Protein AF-A0ABD6IKZ1-F1 (afdb_monomer_lite)

Structure (mmCIF, N/CA/C/O backbone):
data_AF-A0ABD6IKZ1-F1
#
_entry.id   AF-A0ABD6IKZ1-F1
#
loop_
_atom_site.group_PDB
_atom_site.id
_atom_site.type_symbol
_atom_site.label_atom_id
_atom_site.label_alt_id
_atom_site.label_comp_id
_atom_site.label_asym_id
_atom_site.label_entity_id
_atom_site.label_seq_id
_atom_site.pdbx_PDB_ins_code
_atom_site.Cartn_x
_atom_site.Cartn_y
_atom_site.Cartn_z
_atom_site.occupancy
_atom_site.B_iso_or_equiv
_atom_site.auth_seq_id
_atom_site.auth_comp_id
_atom_site.auth_asym_id
_atom_site.auth_atom_id
_atom_site.pdbx_PDB_model_num
ATOM 1 N N . MET A 1 1 ? -49.899 35.454 -38.300 1.00 42.88 1 MET A N 1
ATOM 2 C CA . MET A 1 1 ? -50.230 34.011 -38.249 1.00 42.88 1 MET A CA 1
ATOM 3 C C . MET A 1 1 ? -49.364 33.288 -39.270 1.00 42.88 1 MET A C 1
ATOM 5 O O . MET A 1 1 ? -49.147 33.885 -40.315 1.00 42.88 1 MET A O 1
ATOM 9 N N . PRO A 1 2 ? -49.066 31.998 -39.043 1.00 52.53 2 PRO A N 1
ATOM 10 C CA . PRO A 1 2 ? -47.825 31.378 -38.525 1.00 52.53 2 PRO A CA 1
ATOM 11 C C . PRO A 1 2 ? -46.706 31.322 -39.615 1.00 52.53 2 PRO A C 1
ATOM 13 O O . PRO A 1 2 ? -46.896 31.896 -40.673 1.00 52.53 2 PRO A O 1
ATOM 16 N N . ALA A 1 3 ? -45.505 30.757 -39.486 1.00 48.16 3 ALA A N 1
ATOM 17 C CA . ALA A 1 3 ? -44.996 29.662 -38.677 1.00 48.16 3 ALA A CA 1
ATOM 18 C C . ALA A 1 3 ? -43.483 29.829 -38.446 1.00 48.16 3 ALA A C 1
ATOM 20 O O . ALA A 1 3 ? -42.773 30.423 -39.257 1.00 48.16 3 ALA A O 1
ATOM 21 N N . SER A 1 4 ? -43.038 29.299 -37.310 1.00 53.62 4 SER A N 1
ATOM 22 C CA . SER A 1 4 ? -41.646 29.060 -36.958 1.00 53.62 4 SER A CA 1
ATOM 23 C C . SER A 1 4 ? -40.973 28.129 -37.958 1.00 53.62 4 SER A C 1
ATOM 25 O O . SER A 1 4 ? -41.503 27.054 -38.208 1.00 53.62 4 SER A O 1
ATOM 27 N N . ASP A 1 5 ? -39.756 28.477 -38.362 1.00 51.09 5 ASP A N 1
ATOM 28 C CA . ASP A 1 5 ? -38.702 27.509 -38.671 1.00 51.09 5 ASP A CA 1
ATOM 29 C C . ASP A 1 5 ? -37.496 27.863 -37.799 1.00 51.09 5 ASP A C 1
ATOM 31 O O . ASP A 1 5 ? -36.588 28.604 -38.175 1.00 51.09 5 ASP A O 1
ATOM 35 N N . GLY A 1 6 ? -37.551 27.385 -36.555 1.00 45.69 6 GLY A N 1
ATOM 36 C CA . GLY A 1 6 ? -36.384 27.316 -35.693 1.00 45.69 6 GLY A CA 1
ATOM 37 C C . GLY A 1 6 ? -35.590 26.085 -36.094 1.00 45.69 6 GLY A C 1
ATOM 38 O O . GLY A 1 6 ? -35.943 24.975 -35.706 1.00 45.69 6 GLY A O 1
ATOM 39 N N . VAL A 1 7 ? -34.530 26.281 -36.870 1.00 59.75 7 VAL A N 1
ATOM 40 C CA . VAL A 1 7 ? -33.457 25.292 -36.981 1.00 59.75 7 VAL A CA 1
ATOM 41 C C . VAL A 1 7 ? -32.708 25.313 -35.645 1.00 59.75 7 VAL A C 1
ATOM 43 O O . VAL A 1 7 ? -32.163 26.362 -35.292 1.00 59.75 7 VAL A O 1
ATOM 46 N N . PRO A 1 8 ? -32.676 24.217 -34.866 1.00 51.28 8 PRO A N 1
ATOM 47 C CA . PRO A 1 8 ? -31.751 24.128 -33.754 1.00 51.28 8 PRO A CA 1
ATOM 48 C C . PRO A 1 8 ? -30.345 23.99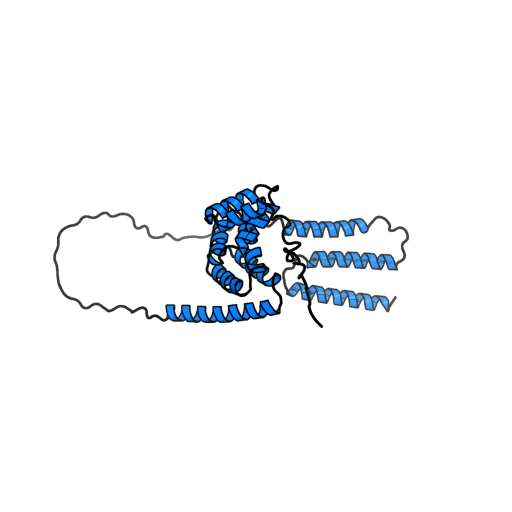6 -34.337 1.00 51.28 8 PRO A C 1
ATOM 50 O O . PRO A 1 8 ? -29.997 22.970 -34.928 1.00 51.28 8 PRO A O 1
ATOM 53 N N . ASP A 1 9 ? -29.553 25.057 -34.182 1.00 47.59 9 ASP A N 1
ATOM 54 C CA . ASP A 1 9 ? -28.109 24.995 -34.353 1.00 47.59 9 ASP A CA 1
ATOM 55 C C . ASP A 1 9 ? -27.600 23.919 -33.392 1.00 47.59 9 ASP A C 1
ATOM 57 O O . ASP A 1 9 ? -27.657 24.044 -32.164 1.00 47.59 9 ASP A O 1
ATOM 61 N N . SER A 1 10 ? -27.251 22.781 -33.980 1.00 49.12 10 SER A N 1
ATOM 62 C CA . SER A 1 10 ? -26.719 21.635 -33.275 1.00 49.12 10 SER A CA 1
ATOM 63 C C . SER A 1 10 ? -25.337 22.034 -32.802 1.00 49.12 10 SER A C 1
ATOM 65 O O . SER A 1 10 ? -24.359 21.877 -33.526 1.00 49.12 10 SER A O 1
ATOM 67 N N . ALA A 1 11 ? -25.267 22.553 -31.578 1.00 48.50 11 ALA A N 1
ATOM 68 C CA . ALA A 1 11 ? -24.031 22.597 -30.828 1.00 48.50 11 ALA A CA 1
ATOM 69 C C . ALA A 1 11 ? -23.423 21.186 -30.891 1.00 48.50 11 ALA A C 1
ATOM 71 O O . ALA A 1 11 ? -24.046 20.246 -30.378 1.00 48.50 11 ALA A O 1
ATOM 72 N N . PRO A 1 12 ? -22.252 20.977 -31.525 1.00 46.47 12 PRO A N 1
ATOM 73 C CA . PRO A 1 12 ? -21.527 19.749 -31.292 1.00 46.47 12 PRO A CA 1
ATOM 74 C C . PRO A 1 12 ? -21.266 19.736 -29.795 1.00 46.47 12 PRO A C 1
ATOM 76 O O . PRO A 1 12 ? -20.679 20.673 -29.245 1.00 46.47 12 PRO A O 1
ATOM 79 N N . GLY A 1 13 ? -21.830 18.710 -29.153 1.00 38.84 13 GLY A N 1
ATOM 80 C CA . GLY A 1 13 ? -21.733 18.491 -27.728 1.00 38.84 13 GLY A CA 1
ATOM 81 C C . GLY A 1 13 ? -20.322 18.798 -27.277 1.00 38.84 13 GLY A C 1
ATOM 82 O O . GLY A 1 13 ? -19.357 18.452 -27.959 1.00 38.84 13 GLY A O 1
ATOM 83 N N . SER A 1 14 ? -20.249 19.489 -26.148 1.00 42.09 14 SER A N 1
ATOM 84 C CA . SER A 1 14 ? -19.076 19.639 -25.311 1.00 42.09 14 SER A CA 1
ATOM 85 C C . SER A 1 14 ? -18.379 18.286 -25.151 1.00 42.09 14 SER A C 1
ATOM 87 O O . SER A 1 14 ? -18.591 17.564 -24.177 1.00 42.09 14 SER A O 1
ATOM 89 N N . VAL A 1 15 ? -17.565 17.933 -26.144 1.00 45.19 15 VAL A N 1
ATOM 90 C CA . VAL A 1 15 ? -16.488 16.968 -26.044 1.00 45.19 15 VAL A CA 1
ATOM 91 C C . VAL A 1 15 ? -15.674 17.484 -24.886 1.00 45.19 15 VAL A C 1
ATOM 93 O O . VAL A 1 15 ? -15.176 18.607 -24.956 1.00 45.19 15 VAL A O 1
ATOM 96 N N . HIS A 1 16 ? -15.665 16.699 -23.808 1.00 43.28 16 HIS A N 1
ATOM 97 C CA . HIS A 1 16 ? -14.843 16.866 -22.622 1.00 43.28 16 HIS A CA 1
ATOM 98 C C . HIS A 1 16 ? -13.558 17.627 -22.942 1.00 43.28 16 HIS A C 1
ATOM 100 O O . HIS A 1 16 ? -12.551 17.063 -23.373 1.00 43.28 16 HIS A O 1
ATOM 106 N N . ALA A 1 17 ? -13.609 18.938 -22.742 1.00 41.38 17 ALA A N 1
ATOM 107 C CA . ALA A 1 17 ? -12.425 19.748 -22.713 1.00 41.38 17 ALA A CA 1
ATOM 108 C C . ALA A 1 17 ? -11.714 19.380 -21.409 1.00 41.38 17 ALA A C 1
ATOM 110 O O . ALA A 1 17 ? -12.225 19.659 -20.328 1.00 41.38 17 ALA A O 1
ATOM 111 N N . ALA A 1 18 ? -10.537 18.771 -21.568 1.00 40.84 18 ALA A N 1
ATOM 112 C CA . ALA A 1 18 ? -9.455 18.696 -20.588 1.00 40.84 18 ALA A CA 1
ATOM 113 C C . ALA A 1 18 ? -9.389 17.505 -19.610 1.00 40.84 18 ALA A C 1
ATOM 115 O O . ALA A 1 18 ? -9.137 17.725 -18.434 1.00 40.84 18 ALA A O 1
ATOM 116 N N . ASP A 1 19 ? -9.427 16.259 -20.102 1.00 45.31 19 ASP A N 1
ATOM 117 C CA . ASP A 1 19 ? -8.897 15.107 -19.328 1.00 45.31 19 ASP A CA 1
ATOM 118 C C . ASP A 1 19 ? -7.832 14.279 -20.078 1.00 45.31 19 ASP A C 1
ATOM 120 O O . ASP A 1 19 ? -7.559 13.123 -19.783 1.00 45.31 19 ASP A O 1
ATOM 124 N N . GLY A 1 20 ? -7.197 14.888 -21.083 1.00 46.56 20 GLY A N 1
ATOM 125 C CA . GLY A 1 20 ? -6.296 14.216 -22.026 1.00 46.56 20 GLY A CA 1
ATOM 126 C C . GLY A 1 20 ? -4.881 14.789 -22.070 1.00 46.56 20 GLY A C 1
ATOM 127 O O . GLY A 1 20 ? -4.303 14.898 -23.151 1.00 46.56 20 GLY A O 1
ATOM 128 N N . ARG A 1 21 ? -4.290 15.177 -20.930 1.00 44.78 21 ARG A N 1
ATOM 129 C CA . ARG A 1 21 ? -2.826 15.324 -20.850 1.00 44.78 21 ARG A CA 1
ATOM 130 C C . ARG A 1 21 ? -2.258 13.906 -20.861 1.00 44.78 21 ARG A C 1
ATOM 132 O O . ARG A 1 21 ? -1.998 13.395 -19.785 1.00 44.78 21 ARG A O 1
ATOM 139 N N . TYR A 1 22 ? -2.189 13.304 -22.057 1.00 50.31 22 TYR A N 1
ATOM 140 C CA . TYR A 1 22 ? -1.650 11.976 -22.377 1.00 50.31 22 TYR A CA 1
ATOM 141 C C . TYR A 1 22 ? -1.078 11.277 -21.146 1.00 50.31 22 TYR A C 1
ATOM 143 O O . TYR A 1 22 ? 0.009 11.659 -20.699 1.00 50.31 22 TYR A O 1
ATOM 151 N N . ASP A 1 23 ? -1.813 10.297 -20.604 1.00 66.19 23 ASP A N 1
ATOM 152 C CA . ASP A 1 23 ? -1.237 9.312 -19.693 1.00 66.19 23 ASP A CA 1
ATOM 153 C C . ASP A 1 23 ? 0.129 8.947 -20.261 1.00 66.19 23 ASP A C 1
ATOM 155 O O . ASP A 1 23 ? 0.221 8.479 -21.400 1.00 66.19 23 ASP A O 1
ATOM 159 N N . ASP A 1 24 ? 1.187 9.293 -19.527 1.00 86.06 24 ASP A N 1
ATOM 160 C CA . ASP A 1 24 ? 2.553 9.029 -19.951 1.00 86.06 24 ASP A CA 1
ATOM 161 C C . ASP A 1 24 ? 2.594 7.549 -20.356 1.00 86.06 24 ASP A C 1
ATOM 163 O O . ASP A 1 24 ? 2.322 6.690 -19.509 1.00 86.06 24 ASP A O 1
ATOM 167 N N . PRO A 1 25 ? 2.837 7.225 -21.641 1.00 89.44 25 PRO A N 1
ATOM 168 C CA . PRO A 1 25 ? 2.641 5.871 -22.144 1.00 89.44 25 PRO A CA 1
ATOM 169 C C . PRO A 1 25 ? 3.539 4.879 -21.405 1.00 89.44 25 PRO A C 1
ATOM 171 O O . PRO A 1 25 ? 3.195 3.705 -21.277 1.00 89.44 25 PRO A O 1
ATOM 174 N N . LEU A 1 26 ? 4.660 5.359 -20.859 1.00 91.31 26 LEU A N 1
ATOM 175 C CA . LEU A 1 26 ? 5.540 4.580 -20.007 1.00 91.31 26 LEU A CA 1
ATOM 176 C C . LEU A 1 26 ? 4.877 4.255 -18.661 1.00 91.31 26 LEU A C 1
ATOM 178 O O . LEU A 1 26 ? 4.926 3.107 -18.220 1.00 91.31 26 LEU A O 1
ATOM 182 N N . LEU A 1 27 ? 4.220 5.227 -18.024 1.00 91.94 27 LEU A N 1
ATOM 183 C CA . LEU A 1 27 ? 3.468 5.013 -16.782 1.00 91.94 27 LEU A CA 1
ATOM 184 C C . LEU A 1 27 ? 2.250 4.111 -17.015 1.00 91.94 27 LEU A C 1
ATOM 186 O O . LEU A 1 27 ? 2.023 3.188 -16.236 1.00 91.94 27 LEU A O 1
ATOM 190 N N . GLY A 1 28 ? 1.534 4.299 -18.127 1.00 92.00 28 GLY A N 1
ATOM 191 C CA . GLY A 1 28 ? 0.434 3.426 -18.541 1.00 92.00 28 GLY A CA 1
ATOM 192 C C . GLY A 1 28 ? 0.885 1.982 -18.795 1.00 92.00 28 GLY A C 1
ATOM 193 O O . GLY A 1 28 ? 0.232 1.037 -18.341 1.00 92.00 28 GLY A O 1
ATOM 194 N N . LEU A 1 29 ? 2.039 1.789 -19.447 1.00 94.31 29 LEU A N 1
ATOM 195 C CA . LEU A 1 29 ? 2.650 0.471 -19.646 1.00 94.31 29 LEU A CA 1
ATOM 196 C C . LEU A 1 29 ? 2.996 -0.188 -18.310 1.00 94.31 29 LEU A C 1
ATOM 198 O O . LEU A 1 29 ? 2.705 -1.366 -18.112 1.00 94.31 29 LEU A O 1
ATOM 202 N N . VAL A 1 30 ? 3.600 0.563 -17.389 1.00 95.44 30 VAL A N 1
ATOM 203 C CA . VAL A 1 30 ? 3.988 0.058 -16.068 1.00 95.44 30 VAL A CA 1
ATOM 204 C C . VAL A 1 30 ? 2.762 -0.302 -15.247 1.00 95.44 30 VAL A C 1
ATOM 206 O O . VAL A 1 30 ? 2.711 -1.406 -14.716 1.00 95.44 30 VAL A O 1
ATOM 209 N N . ARG A 1 31 ? 1.742 0.556 -15.210 1.00 95.12 31 ARG A N 1
ATOM 210 C CA . ARG A 1 31 ? 0.469 0.271 -14.542 1.00 95.12 31 ARG A CA 1
ATOM 211 C C . ARG A 1 31 ? -0.190 -0.991 -15.099 1.00 95.12 31 ARG A C 1
ATOM 213 O O . ARG A 1 31 ? -0.593 -1.874 -14.342 1.00 95.12 31 ARG A O 1
ATOM 220 N N . THR A 1 32 ? -0.227 -1.128 -16.423 1.00 95.75 32 THR A N 1
ATOM 221 C CA . THR A 1 32 ? -0.781 -2.314 -17.094 1.00 95.75 32 THR A CA 1
ATOM 222 C C . THR A 1 32 ? 0.038 -3.567 -16.786 1.00 95.75 32 THR A C 1
ATOM 224 O O . THR A 1 32 ? -0.519 -4.608 -16.441 1.00 95.75 32 THR A O 1
ATOM 227 N N . ALA A 1 33 ? 1.369 -3.494 -16.847 1.00 96.50 33 ALA A N 1
ATOM 228 C CA . ALA A 1 33 ? 2.240 -4.614 -16.500 1.00 96.50 33 ALA A CA 1
ATOM 229 C C . ALA A 1 33 ? 2.058 -5.016 -15.031 1.00 96.50 33 ALA A C 1
ATOM 231 O O . ALA A 1 33 ? 1.906 -6.195 -14.719 1.00 96.50 33 ALA A O 1
ATOM 232 N N . VAL A 1 34 ? 2.007 -4.040 -14.128 1.00 97.38 34 VAL A N 1
ATOM 233 C CA . VAL A 1 34 ? 1.853 -4.258 -12.692 1.00 97.38 34 VAL A CA 1
ATOM 234 C C . VAL A 1 34 ? 0.491 -4.819 -12.328 1.00 97.38 34 VAL A C 1
ATOM 236 O O . VAL A 1 34 ? 0.417 -5.487 -11.310 1.00 97.38 34 VAL A O 1
ATOM 239 N N . THR A 1 35 ? -0.563 -4.627 -13.116 1.00 95.75 35 THR A N 1
ATOM 240 C CA . THR A 1 35 ? -1.897 -5.191 -12.834 1.00 95.75 35 THR A CA 1
ATOM 241 C C . THR A 1 35 ? -2.117 -6.559 -13.478 1.00 95.75 35 THR A C 1
ATOM 243 O O . THR A 1 35 ? -2.759 -7.417 -12.879 1.00 95.75 35 THR A O 1
ATOM 246 N N . THR A 1 36 ? -1.538 -6.803 -14.655 1.00 95.38 36 THR A N 1
ATOM 247 C CA . THR A 1 36 ? -1.814 -8.009 -15.463 1.00 95.38 36 THR A CA 1
ATOM 248 C C . THR A 1 36 ? -0.804 -9.146 -15.288 1.00 95.38 36 THR A C 1
ATOM 250 O O . THR A 1 36 ? -1.135 -10.306 -15.525 1.00 95.38 36 THR A O 1
ATOM 253 N N . ARG A 1 37 ? 0.436 -8.851 -14.877 1.00 96.25 37 ARG A N 1
ATOM 254 C CA . ARG A 1 37 ? 1.506 -9.856 -14.702 1.00 96.25 37 ARG A CA 1
ATOM 255 C C . ARG A 1 37 ? 1.291 -10.727 -13.451 1.00 96.25 37 ARG A C 1
ATOM 257 O O . ARG A 1 37 ? 0.565 -10.325 -12.541 1.00 96.25 37 ARG A O 1
ATOM 264 N N . PRO A 1 38 ? 1.946 -11.893 -13.328 1.00 97.69 38 PRO A N 1
ATOM 265 C CA . PRO A 1 38 ? 2.015 -12.608 -12.052 1.00 97.69 38 PRO A CA 1
ATOM 266 C C . PRO A 1 38 ? 2.824 -11.815 -11.009 1.00 97.69 38 PRO A C 1
ATOM 268 O O . PRO A 1 38 ? 3.639 -10.955 -11.356 1.00 97.69 38 PRO A O 1
ATOM 271 N N . LEU A 1 39 ? 2.614 -12.097 -9.719 1.00 96.12 39 LEU A N 1
ATOM 272 C CA . LEU A 1 39 ? 3.233 -11.329 -8.630 1.00 96.12 39 LEU A CA 1
ATOM 273 C C . LEU A 1 39 ? 4.758 -11.447 -8.623 1.00 96.12 39 LEU A C 1
ATOM 275 O O . LEU A 1 39 ? 5.444 -10.467 -8.353 1.00 96.12 39 LEU A O 1
ATOM 279 N N . GLU A 1 40 ? 5.298 -12.611 -8.970 1.00 95.62 40 GLU A N 1
ATOM 280 C CA . GLU A 1 40 ? 6.737 -12.866 -9.054 1.00 95.62 40 GLU A CA 1
ATOM 281 C C . GLU A 1 40 ? 7.416 -11.956 -10.086 1.00 95.62 40 GLU A C 1
ATOM 283 O O . GLU A 1 40 ? 8.532 -11.477 -9.867 1.00 95.62 40 GLU A O 1
ATOM 288 N N . ASP A 1 41 ? 6.728 -11.674 -11.193 1.00 97.25 41 ASP A N 1
ATOM 289 C CA . ASP A 1 41 ? 7.219 -10.761 -12.222 1.00 97.25 41 ASP A CA 1
ATOM 290 C C . ASP A 1 41 ? 7.124 -9.303 -11.773 1.00 97.25 41 ASP A C 1
ATOM 292 O O . ASP A 1 41 ? 8.040 -8.529 -12.047 1.00 97.25 41 ASP A O 1
ATOM 296 N N . VAL A 1 42 ? 6.079 -8.930 -11.027 1.00 96.94 42 VAL A N 1
ATOM 297 C CA . VAL A 1 42 ? 5.973 -7.588 -10.430 1.00 96.94 42 VAL A CA 1
ATOM 298 C C . VAL A 1 42 ? 7.080 -7.351 -9.404 1.00 96.94 42 VAL A C 1
ATOM 300 O O . VAL A 1 42 ? 7.708 -6.297 -9.418 1.00 96.94 42 VAL A O 1
ATOM 303 N N . VAL A 1 43 ? 7.389 -8.343 -8.565 1.00 95.75 43 VAL A N 1
ATOM 304 C CA . VAL A 1 43 ? 8.520 -8.284 -7.623 1.00 95.75 43 VAL A CA 1
ATOM 305 C C . VAL A 1 43 ? 9.833 -8.052 -8.362 1.00 95.75 43 VAL A C 1
ATOM 307 O O . VAL A 1 43 ? 10.656 -7.241 -7.940 1.00 95.75 43 VAL A O 1
ATOM 310 N N . ARG A 1 44 ? 10.042 -8.765 -9.474 1.00 94.25 44 ARG A N 1
ATOM 311 C CA . ARG A 1 44 ? 11.238 -8.609 -10.307 1.00 94.25 44 ARG A CA 1
ATOM 312 C C . ARG A 1 44 ? 11.300 -7.223 -10.943 1.00 94.25 44 ARG A C 1
ATOM 314 O O . ARG A 1 44 ? 12.364 -6.617 -10.933 1.00 94.25 44 ARG A O 1
ATOM 321 N N . LEU A 1 45 ? 10.178 -6.726 -11.460 1.00 95.38 45 LEU A N 1
ATOM 322 C CA . LEU A 1 45 ? 10.076 -5.395 -12.053 1.00 95.38 45 LEU A CA 1
ATOM 323 C C . LEU A 1 45 ? 10.418 -4.305 -11.033 1.00 95.38 45 LEU A C 1
ATOM 325 O O . LEU A 1 45 ? 11.274 -3.474 -11.311 1.00 95.38 45 LEU A O 1
ATOM 329 N N . ILE A 1 46 ? 9.805 -4.340 -9.847 1.00 94.75 46 ILE A N 1
ATOM 330 C CA . ILE A 1 46 ? 10.074 -3.379 -8.768 1.00 94.75 46 ILE A CA 1
ATOM 331 C C . ILE A 1 46 ? 11.559 -3.407 -8.390 1.00 94.75 46 ILE A C 1
ATOM 333 O O . ILE A 1 46 ? 12.193 -2.358 -8.373 1.00 94.75 46 ILE A O 1
ATOM 337 N N . ALA A 1 47 ? 12.145 -4.593 -8.198 1.00 92.06 47 ALA A N 1
ATOM 338 C CA . ALA A 1 47 ? 13.563 -4.719 -7.855 1.00 92.06 47 ALA A CA 1
ATOM 339 C C . ALA A 1 47 ? 14.505 -4.165 -8.945 1.00 92.06 47 ALA A C 1
ATOM 341 O O . ALA A 1 47 ? 15.528 -3.560 -8.632 1.00 92.06 47 ALA A O 1
ATOM 342 N N . LEU A 1 48 ? 14.170 -4.351 -10.228 1.00 93.44 48 LEU A N 1
ATOM 343 C CA . LEU A 1 48 ? 14.944 -3.777 -11.335 1.00 93.44 48 LEU A CA 1
ATOM 344 C C . LEU A 1 48 ? 14.849 -2.247 -11.348 1.00 93.44 48 LEU A C 1
ATOM 346 O O . LEU A 1 48 ? 15.870 -1.579 -11.499 1.00 93.44 48 LEU A O 1
ATOM 350 N N . LEU A 1 49 ? 13.653 -1.694 -11.139 1.00 93.88 49 LEU A N 1
ATOM 351 C CA . LEU A 1 49 ? 13.443 -0.246 -11.079 1.00 93.88 49 LEU A CA 1
ATOM 352 C C . LEU A 1 49 ? 14.127 0.386 -9.854 1.00 93.88 49 LEU A C 1
ATOM 354 O O . LEU A 1 49 ? 14.683 1.471 -9.968 1.00 93.88 49 LEU A O 1
ATOM 358 N N . GLU A 1 50 ? 14.152 -0.296 -8.706 1.00 91.69 50 GLU A N 1
ATOM 359 C CA . GLU A 1 50 ? 14.880 0.136 -7.501 1.00 91.69 50 GLU A CA 1
ATOM 360 C C . GLU A 1 50 ? 16.398 0.182 -7.706 1.00 91.69 50 GLU A C 1
ATOM 362 O O . GLU A 1 50 ? 17.077 1.016 -7.109 1.00 91.69 50 GLU A O 1
ATOM 367 N N . SER A 1 51 ? 16.941 -0.695 -8.555 1.00 91.06 51 SER A N 1
ATOM 368 C CA . SER A 1 51 ? 18.383 -0.757 -8.816 1.00 91.06 51 SER A CA 1
ATOM 369 C C . SER A 1 51 ? 18.915 0.373 -9.709 1.00 91.06 51 SER A C 1
ATOM 371 O O . SER A 1 51 ? 20.128 0.554 -9.789 1.00 91.06 51 SER A O 1
ATOM 373 N N . SER A 1 52 ? 18.033 1.140 -10.362 1.00 91.56 52 SER A N 1
ATOM 374 C CA . SER A 1 52 ? 18.394 2.186 -11.325 1.00 91.56 52 SER A CA 1
ATOM 375 C C . SER A 1 52 ? 17.760 3.530 -10.932 1.00 91.56 52 SER A C 1
ATOM 377 O O . SER A 1 52 ? 16.543 3.696 -11.049 1.00 91.56 52 SER A O 1
ATOM 379 N N . PRO A 1 53 ? 18.554 4.520 -10.477 1.00 87.06 53 PRO A N 1
ATOM 380 C CA . PRO A 1 53 ? 18.030 5.794 -9.975 1.00 87.06 53 PRO A CA 1
ATOM 381 C C . PRO A 1 53 ? 17.279 6.609 -11.040 1.00 87.06 53 PRO A C 1
ATOM 383 O O . PRO A 1 53 ? 16.375 7.382 -10.712 1.00 87.06 53 PRO A O 1
ATOM 386 N N . GLU A 1 54 ? 17.594 6.400 -12.319 1.00 91.44 54 GLU A N 1
ATOM 387 C CA . GLU A 1 54 ? 16.943 7.037 -13.467 1.00 91.44 54 GLU A CA 1
ATOM 388 C C . GLU A 1 54 ? 15.440 6.711 -13.537 1.00 91.44 54 GLU A C 1
ATOM 390 O O . GLU A 1 54 ? 14.650 7.507 -14.044 1.00 91.44 54 GLU A O 1
ATOM 395 N N . HIS A 1 55 ? 15.019 5.575 -12.973 1.00 91.06 55 HIS A N 1
ATOM 396 C CA . HIS A 1 55 ? 13.646 5.077 -13.043 1.00 91.06 55 HIS A CA 1
ATOM 397 C C . HIS A 1 55 ? 12.797 5.407 -11.808 1.00 91.06 55 HIS A C 1
ATOM 399 O O . HIS A 1 55 ? 11.741 4.808 -11.612 1.00 91.06 55 HIS A O 1
ATOM 405 N N . THR A 1 56 ? 13.193 6.384 -10.986 1.00 92.06 56 THR A N 1
ATOM 406 C CA . THR A 1 56 ? 12.484 6.723 -9.734 1.00 92.06 56 THR A CA 1
ATOM 407 C C . THR A 1 56 ? 10.998 7.049 -9.950 1.00 92.06 56 THR A C 1
ATOM 409 O O . THR A 1 56 ? 10.140 6.605 -9.185 1.00 92.06 56 THR A O 1
ATOM 412 N N . ARG A 1 57 ? 10.658 7.791 -11.015 1.00 92.69 57 ARG A N 1
ATOM 413 C CA . ARG A 1 57 ? 9.258 8.122 -11.346 1.00 92.69 57 ARG A CA 1
ATOM 414 C C . ARG A 1 57 ? 8.458 6.876 -11.735 1.00 92.69 57 ARG A C 1
ATOM 416 O O . ARG A 1 57 ? 7.325 6.705 -11.293 1.00 92.69 57 ARG A O 1
ATOM 423 N N . THR A 1 58 ? 9.068 6.000 -12.523 1.00 95.12 58 THR A N 1
ATOM 424 C CA . THR A 1 58 ? 8.489 4.730 -12.967 1.00 95.12 58 THR A CA 1
ATOM 425 C C . THR A 1 58 ? 8.302 3.759 -11.807 1.00 95.12 58 THR A C 1
ATOM 427 O O . THR A 1 58 ? 7.267 3.108 -11.715 1.00 95.12 58 THR A O 1
ATOM 430 N N . LEU A 1 59 ? 9.269 3.698 -10.889 1.00 95.69 59 LEU A N 1
ATOM 431 C CA . LEU A 1 59 ? 9.171 2.939 -9.647 1.00 95.69 59 LEU A CA 1
ATOM 432 C C . LEU A 1 59 ? 8.005 3.436 -8.792 1.00 95.69 59 LEU A C 1
ATOM 434 O O . LEU A 1 59 ? 7.210 2.626 -8.324 1.00 95.69 59 LEU A O 1
ATOM 438 N N . ALA A 1 60 ? 7.877 4.753 -8.611 1.00 95.31 60 ALA A N 1
ATOM 439 C CA . ALA A 1 60 ? 6.783 5.333 -7.837 1.00 95.31 60 ALA A CA 1
ATOM 440 C C . ALA A 1 60 ? 5.411 4.958 -8.420 1.00 95.31 60 ALA A C 1
ATOM 442 O O . ALA A 1 60 ? 4.496 4.633 -7.665 1.00 95.31 60 ALA A O 1
ATOM 443 N N . GLU A 1 61 ? 5.278 4.942 -9.748 1.00 95.88 61 GLU A N 1
ATOM 444 C CA . GLU A 1 61 ? 4.050 4.492 -10.404 1.00 95.88 61 GLU A CA 1
ATOM 445 C C . GLU A 1 61 ? 3.839 2.982 -10.295 1.00 95.88 61 GLU A C 1
ATOM 447 O O . GLU A 1 61 ? 2.731 2.547 -10.002 1.00 95.88 61 GLU A O 1
ATOM 452 N N . ALA A 1 62 ? 4.889 2.171 -10.447 1.00 96.75 62 ALA A N 1
ATOM 453 C CA . ALA A 1 62 ? 4.793 0.727 -10.252 1.00 96.75 62 ALA A CA 1
ATOM 454 C C . ALA A 1 62 ? 4.317 0.387 -8.833 1.00 96.75 62 ALA A C 1
ATOM 456 O O . ALA A 1 62 ? 3.425 -0.439 -8.654 1.00 96.75 62 ALA A O 1
ATOM 457 N N . VAL A 1 63 ? 4.872 1.063 -7.825 1.00 97.12 63 VAL A N 1
ATOM 458 C CA . VAL A 1 63 ? 4.470 0.934 -6.421 1.00 97.12 63 VAL A CA 1
ATOM 459 C C . VAL A 1 63 ? 3.035 1.410 -6.216 1.00 97.12 63 VAL A C 1
ATOM 461 O O . VAL A 1 63 ? 2.276 0.750 -5.506 1.00 97.12 63 VAL A O 1
ATOM 464 N N . ARG A 1 64 ? 2.636 2.524 -6.843 1.00 96.38 64 ARG A N 1
ATOM 465 C CA . ARG A 1 64 ? 1.266 3.041 -6.759 1.00 96.38 64 ARG A CA 1
ATOM 466 C C . ARG A 1 64 ? 0.259 2.069 -7.364 1.00 96.38 64 ARG A C 1
ATOM 468 O O . ARG A 1 64 ? -0.688 1.695 -6.680 1.00 96.38 64 ARG A O 1
ATOM 475 N N . ALA A 1 65 ? 0.490 1.615 -8.591 1.00 96.81 65 ALA A N 1
ATOM 476 C CA . ALA A 1 65 ? -0.360 0.643 -9.268 1.00 96.81 65 ALA A CA 1
ATOM 477 C C . ALA A 1 65 ? -0.426 -0.681 -8.492 1.00 96.81 65 ALA A C 1
ATOM 479 O O . ALA A 1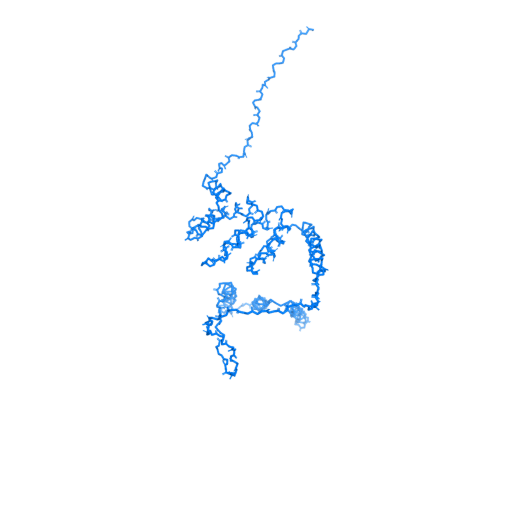 65 ? -1.500 -1.243 -8.288 1.00 96.81 65 ALA A O 1
ATOM 480 N N . ALA A 1 66 ? 0.708 -1.156 -7.968 1.00 97.31 66 ALA A N 1
ATOM 481 C CA . ALA A 1 66 ? 0.753 -2.353 -7.134 1.00 97.31 66 ALA A CA 1
ATOM 482 C C . ALA A 1 66 ? -0.043 -2.168 -5.838 1.00 97.31 66 ALA A C 1
ATOM 484 O O . ALA A 1 66 ? -0.730 -3.084 -5.399 1.00 97.31 66 ALA A O 1
ATOM 485 N N . GLY A 1 67 ? 0.047 -0.985 -5.230 1.00 96.50 67 GLY A N 1
ATOM 486 C CA . GLY A 1 67 ? -0.616 -0.651 -3.980 1.00 96.50 67 GLY A CA 1
ATOM 487 C C . GLY A 1 67 ? -2.113 -0.397 -4.118 1.00 96.50 67 GLY A C 1
ATOM 488 O O . GLY A 1 67 ? -2.830 -0.709 -3.174 1.00 96.50 67 GLY A O 1
ATOM 489 N N . LEU A 1 68 ? -2.601 0.115 -5.253 1.00 96.50 68 LEU A N 1
ATOM 490 C CA . LEU A 1 68 ? -3.992 0.566 -5.428 1.00 96.50 68 LEU A CA 1
ATOM 491 C C . LEU A 1 68 ? -4.819 -0.299 -6.379 1.00 96.50 68 LEU A C 1
ATOM 493 O O . LEU A 1 68 ? -5.967 -0.593 -6.070 1.00 96.50 68 LEU A O 1
ATOM 497 N N . ASP A 1 69 ? -4.242 -0.750 -7.491 1.00 96.06 69 ASP A N 1
ATOM 498 C CA . ASP A 1 69 ? -5.007 -1.420 -8.550 1.00 96.06 69 ASP A CA 1
ATOM 499 C C . ASP A 1 69 ? -5.064 -2.953 -8.375 1.00 96.06 69 ASP A C 1
ATOM 501 O O . ASP A 1 69 ? -5.870 -3.635 -9.006 1.00 96.06 69 ASP A O 1
ATOM 505 N N . ARG A 1 70 ? -4.208 -3.530 -7.520 1.00 95.31 70 ARG A N 1
ATOM 506 C CA . ARG A 1 70 ? -4.238 -4.964 -7.164 1.00 95.31 70 ARG A CA 1
ATOM 507 C C . ARG A 1 70 ? -5.328 -5.267 -6.131 1.00 95.31 70 ARG A C 1
ATOM 509 O O . ARG A 1 70 ? -5.800 -4.375 -5.434 1.00 95.31 70 ARG A O 1
ATOM 516 N N . SER A 1 71 ? -5.693 -6.536 -5.954 1.00 96.19 71 SER A N 1
ATOM 517 C CA . SER A 1 71 ? -6.567 -6.926 -4.838 1.00 96.19 71 SER A CA 1
ATOM 518 C C . SER A 1 71 ? -5.850 -6.778 -3.486 1.00 96.19 71 SER A C 1
ATOM 520 O O . SER A 1 71 ? -4.627 -6.901 -3.405 1.00 96.19 71 SER A O 1
ATOM 522 N N . VAL A 1 72 ? -6.599 -6.574 -2.397 1.00 96.19 72 VAL A N 1
ATOM 523 C CA . VAL A 1 72 ? -6.044 -6.527 -1.027 1.00 96.19 72 VAL A CA 1
ATOM 524 C C . VAL A 1 72 ? -5.246 -7.799 -0.699 1.00 96.19 72 VAL A C 1
ATOM 526 O O . VAL A 1 72 ? -4.161 -7.731 -0.117 1.00 96.19 72 VAL A O 1
ATOM 529 N N . ALA A 1 73 ? -5.743 -8.964 -1.125 1.00 95.12 73 ALA A N 1
ATOM 530 C CA . ALA A 1 73 ? -5.053 -10.236 -0.940 1.00 95.12 73 ALA A CA 1
ATOM 531 C C . ALA A 1 73 ? -3.715 -10.281 -1.691 1.00 95.12 73 ALA A C 1
ATOM 533 O O . ALA A 1 73 ? -2.696 -10.678 -1.120 1.00 95.12 73 ALA A O 1
ATOM 534 N N . ASP A 1 74 ? -3.690 -9.803 -2.933 1.00 96.50 74 ASP A N 1
ATOM 535 C CA . ASP A 1 74 ? -2.471 -9.754 -3.735 1.00 96.50 74 ASP A CA 1
ATOM 536 C C . ASP A 1 74 ? -1.458 -8.753 -3.190 1.00 96.50 74 ASP A C 1
ATOM 538 O O . ASP A 1 74 ? -0.269 -9.051 -3.211 1.00 96.50 74 ASP A O 1
ATOM 542 N N . VAL A 1 75 ? -1.894 -7.610 -2.646 1.00 96.56 75 VAL A N 1
ATOM 543 C CA . VAL A 1 75 ? -1.001 -6.632 -1.998 1.00 96.56 75 VAL A CA 1
ATOM 544 C C . VAL A 1 75 ? -0.258 -7.266 -0.824 1.00 96.56 75 VAL A C 1
ATOM 546 O O . VAL A 1 75 ? 0.959 -7.123 -0.714 1.00 96.56 75 VAL A O 1
ATOM 549 N N . THR A 1 76 ? -0.954 -8.005 0.044 1.00 95.19 76 THR A N 1
ATOM 550 C CA . THR A 1 76 ? -0.295 -8.657 1.192 1.00 95.19 76 THR A CA 1
ATOM 551 C C . THR A 1 76 ? 0.648 -9.778 0.764 1.00 95.19 76 THR A C 1
ATOM 553 O O . THR A 1 76 ? 1.748 -9.901 1.306 1.00 95.19 76 THR A O 1
ATOM 556 N N . ARG A 1 77 ? 0.268 -10.558 -0.257 1.00 94.81 77 ARG A N 1
ATOM 557 C CA . ARG A 1 77 ? 1.129 -11.592 -0.839 1.00 94.81 77 ARG A CA 1
ATOM 558 C C . ARG A 1 77 ? 2.352 -10.979 -1.523 1.00 94.81 77 ARG A C 1
ATOM 560 O O . ARG A 1 77 ? 3.455 -11.494 -1.356 1.00 94.81 77 ARG A O 1
ATOM 567 N N . LEU A 1 78 ? 2.174 -9.877 -2.249 1.00 95.50 78 LEU A N 1
ATOM 568 C CA . LEU A 1 78 ? 3.244 -9.123 -2.894 1.00 95.50 78 LEU A CA 1
ATOM 569 C C . LEU A 1 78 ? 4.225 -8.573 -1.857 1.00 95.50 78 LEU A C 1
ATOM 571 O O . LEU A 1 78 ? 5.428 -8.771 -2.004 1.00 95.50 78 LEU A O 1
ATOM 575 N N . ALA A 1 79 ? 3.725 -7.960 -0.782 1.00 94.81 79 ALA A N 1
ATOM 576 C CA . ALA A 1 79 ? 4.557 -7.499 0.325 1.00 94.81 79 ALA A CA 1
ATOM 577 C C . ALA A 1 79 ? 5.379 -8.652 0.924 1.00 94.81 79 ALA A C 1
ATOM 579 O O . ALA A 1 79 ? 6.588 -8.520 1.084 1.00 94.81 79 ALA A O 1
ATOM 580 N N . ALA A 1 80 ? 4.761 -9.818 1.144 1.00 93.69 80 ALA A N 1
ATOM 581 C CA . ALA A 1 80 ? 5.455 -10.999 1.661 1.00 93.69 80 ALA A CA 1
ATOM 582 C C . ALA A 1 80 ? 6.507 -11.569 0.702 1.00 93.69 80 ALA A C 1
ATOM 584 O O . ALA A 1 80 ? 7.433 -12.244 1.147 1.00 93.69 80 ALA A O 1
ATOM 585 N N . LEU A 1 81 ? 6.374 -11.348 -0.608 1.00 93.94 81 LEU A N 1
ATOM 586 C CA . LEU A 1 81 ? 7.394 -11.712 -1.592 1.00 93.94 81 LEU A CA 1
ATOM 587 C C . LEU A 1 81 ? 8.540 -10.694 -1.624 1.00 93.94 81 LEU A C 1
ATOM 589 O O . LEU A 1 81 ? 9.698 -11.091 -1.748 1.00 93.94 81 LEU A O 1
ATOM 593 N N . LEU A 1 82 ? 8.225 -9.403 -1.497 1.00 92.88 82 LEU A N 1
ATOM 594 C CA . LEU A 1 82 ? 9.202 -8.312 -1.481 1.00 92.88 82 LEU A CA 1
ATOM 595 C C . LEU A 1 82 ? 10.096 -8.349 -0.232 1.00 92.88 82 LEU A C 1
ATOM 597 O O . LEU A 1 82 ? 11.265 -7.996 -0.333 1.00 92.88 82 LEU A O 1
ATOM 601 N N . THR A 1 83 ? 9.603 -8.855 0.903 1.00 91.69 83 THR A N 1
ATOM 602 C CA . THR A 1 83 ? 10.407 -9.049 2.125 1.00 91.69 83 THR A CA 1
ATOM 603 C C . THR A 1 83 ? 11.274 -10.314 2.107 1.00 91.69 83 THR A C 1
ATOM 605 O O . THR A 1 83 ? 12.029 -10.547 3.048 1.00 91.69 83 THR A O 1
ATOM 608 N N . ARG A 1 84 ? 11.183 -11.183 1.085 1.00 88.62 84 ARG A N 1
ATOM 609 C CA . ARG A 1 84 ? 12.017 -12.398 1.042 1.00 88.62 84 ARG A CA 1
ATOM 610 C C . ARG A 1 84 ? 13.467 -12.051 0.689 1.00 88.62 84 ARG A C 1
ATOM 612 O O . ARG A 1 84 ? 13.697 -11.378 -0.324 1.00 88.62 84 ARG A O 1
ATOM 619 N N . PRO A 1 85 ? 14.455 -12.600 1.422 1.00 79.81 85 PRO A N 1
ATOM 620 C CA . PRO A 1 85 ? 15.857 -12.495 1.042 1.00 79.81 85 PRO A CA 1
ATOM 621 C C . PRO A 1 85 ? 16.084 -12.938 -0.415 1.00 79.81 85 PRO A C 1
ATOM 623 O O . PRO A 1 85 ? 15.411 -13.860 -0.889 1.00 79.81 85 PRO A O 1
ATOM 626 N N . PRO A 1 86 ? 17.012 -12.297 -1.149 1.00 80.12 86 PRO A N 1
ATOM 627 C CA . PRO A 1 86 ? 18.012 -11.321 -0.692 1.00 80.12 86 PRO A CA 1
ATOM 628 C C . PRO A 1 86 ? 17.548 -9.847 -0.725 1.00 80.12 86 PRO A C 1
ATOM 630 O O . PRO A 1 86 ? 18.383 -8.948 -0.720 1.00 80.12 86 PRO A O 1
ATOM 633 N N . ARG A 1 87 ? 16.241 -9.578 -0.828 1.00 80.69 87 ARG A N 1
ATOM 634 C CA . ARG A 1 87 ? 15.708 -8.221 -1.039 1.00 80.69 87 ARG A CA 1
ATOM 635 C C . ARG A 1 87 ? 15.596 -7.429 0.261 1.00 80.69 87 ARG A C 1
ATOM 637 O O . ARG A 1 87 ? 15.508 -8.005 1.343 1.00 80.69 87 ARG A O 1
ATOM 644 N N . THR A 1 88 ? 15.602 -6.104 0.138 1.00 83.50 88 THR A N 1
ATOM 645 C CA . THR A 1 88 ? 15.329 -5.193 1.253 1.00 83.50 88 THR A CA 1
ATOM 646 C C . THR A 1 88 ? 13.816 -4.983 1.394 1.00 83.50 88 THR A C 1
ATOM 648 O O . THR A 1 88 ? 13.093 -5.046 0.398 1.00 83.50 88 THR A O 1
ATOM 651 N N . PRO A 1 89 ? 13.307 -4.687 2.602 1.00 87.25 89 PRO A N 1
ATOM 652 C CA . PRO A 1 89 ? 11.879 -4.444 2.810 1.00 87.25 89 PRO A CA 1
ATOM 653 C C . PRO A 1 89 ? 11.383 -3.116 2.205 1.00 87.25 89 PRO A C 1
ATOM 655 O O . PRO A 1 89 ? 10.183 -2.862 2.220 1.00 87.25 89 PRO A O 1
ATOM 658 N N . ALA A 1 90 ? 12.262 -2.287 1.624 1.00 89.81 90 ALA A N 1
ATOM 659 C CA . ALA A 1 90 ? 11.928 -0.944 1.142 1.00 89.81 90 ALA A CA 1
ATOM 660 C C . ALA A 1 90 ? 10.782 -0.933 0.113 1.00 89.81 90 ALA A C 1
ATOM 662 O O . ALA A 1 90 ? 9.864 -0.118 0.230 1.00 89.81 90 ALA A O 1
ATOM 663 N N . GLY A 1 91 ? 10.792 -1.863 -0.846 1.00 91.31 91 GLY A N 1
ATOM 664 C CA . GLY A 1 91 ? 9.712 -2.004 -1.823 1.00 91.31 91 GLY A CA 1
ATOM 665 C C . GLY A 1 91 ? 8.394 -2.450 -1.186 1.00 91.31 91 GLY A C 1
ATOM 666 O O . GLY A 1 91 ? 7.333 -1.923 -1.523 1.00 91.31 91 GLY A O 1
ATOM 667 N N . ALA A 1 92 ? 8.448 -3.370 -0.214 1.00 94.56 92 ALA A N 1
ATOM 668 C CA . ALA A 1 92 ? 7.267 -3.802 0.537 1.00 94.56 92 ALA A CA 1
ATOM 669 C C . ALA A 1 92 ? 6.670 -2.633 1.333 1.00 94.56 92 ALA A C 1
ATOM 671 O O . ALA A 1 92 ? 5.473 -2.370 1.243 1.00 94.56 92 ALA A O 1
ATOM 672 N N . ASP A 1 93 ? 7.511 -1.884 2.047 1.00 95.12 93 ASP A N 1
ATOM 673 C CA . ASP A 1 93 ? 7.113 -0.700 2.805 1.00 95.12 93 ASP A CA 1
ATOM 674 C C . ASP A 1 93 ? 6.507 0.374 1.901 1.00 95.12 93 ASP A C 1
ATOM 676 O O . ASP A 1 93 ? 5.526 1.014 2.274 1.00 95.12 93 ASP A O 1
ATOM 680 N N . ALA A 1 94 ? 7.058 0.578 0.702 1.00 95.62 94 ALA A N 1
ATOM 681 C CA . ALA A 1 94 ? 6.527 1.531 -0.264 1.00 95.62 94 ALA A CA 1
ATOM 682 C C . ALA A 1 94 ? 5.127 1.133 -0.755 1.00 95.62 94 ALA A C 1
ATOM 684 O O . ALA A 1 94 ? 4.216 1.963 -0.724 1.00 95.62 94 ALA A O 1
ATOM 685 N N . VAL A 1 95 ? 4.931 -0.137 -1.127 1.00 97.25 95 VAL A N 1
ATOM 686 C CA . VAL A 1 95 ? 3.625 -0.659 -1.564 1.00 97.25 95 VAL A CA 1
ATOM 687 C C . VAL A 1 95 ? 2.603 -0.582 -0.431 1.00 97.25 95 VAL A C 1
ATOM 689 O O . VAL A 1 95 ? 1.495 -0.090 -0.639 1.00 97.25 95 VAL A O 1
ATOM 692 N N . LEU A 1 96 ? 2.973 -1.010 0.779 1.00 96.75 96 LEU A N 1
ATOM 693 C CA . LEU A 1 96 ? 2.083 -0.992 1.942 1.00 96.75 96 LEU A CA 1
ATOM 694 C C . LEU A 1 96 ? 1.730 0.426 2.388 1.00 96.75 96 LEU A C 1
ATOM 696 O O . LEU A 1 96 ? 0.579 0.675 2.741 1.00 96.75 96 LEU A O 1
ATOM 700 N N . ARG A 1 97 ? 2.681 1.364 2.331 1.00 96.81 97 ARG A N 1
ATOM 701 C CA . ARG A 1 97 ? 2.432 2.777 2.638 1.00 96.81 97 ARG A CA 1
ATOM 702 C C . ARG A 1 97 ? 1.397 3.372 1.690 1.00 96.81 97 ARG A C 1
ATOM 704 O O . ARG A 1 97 ? 0.474 4.039 2.145 1.00 96.81 97 ARG A O 1
ATOM 711 N N . VAL A 1 98 ? 1.524 3.116 0.386 1.00 97.75 98 VAL A N 1
ATOM 712 C CA . VAL A 1 98 ? 0.542 3.602 -0.593 1.00 97.75 98 VAL A CA 1
ATOM 713 C C . VAL A 1 98 ? -0.807 2.909 -0.401 1.00 97.75 98 VAL A C 1
ATOM 715 O O . VAL A 1 98 ? -1.827 3.588 -0.313 1.00 97.75 98 VAL A O 1
ATOM 718 N N . ALA A 1 99 ? -0.822 1.580 -0.273 1.00 97.25 99 ALA A N 1
ATOM 719 C CA . ALA A 1 99 ? -2.055 0.817 -0.111 1.00 97.25 99 ALA A CA 1
ATOM 720 C C . ALA A 1 99 ? -2.838 1.243 1.139 1.00 97.25 99 ALA A C 1
ATOM 722 O O . ALA A 1 99 ? -4.025 1.530 1.052 1.00 97.25 99 ALA A O 1
ATOM 723 N N . ALA A 1 100 ? -2.188 1.332 2.299 1.00 97.00 100 ALA A N 1
ATOM 724 C CA . ALA A 1 100 ? -2.868 1.660 3.547 1.00 97.00 100 ALA A CA 1
ATOM 725 C C . ALA A 1 100 ? -3.237 3.149 3.662 1.00 97.00 100 ALA A C 1
ATOM 727 O O . ALA A 1 100 ? -4.247 3.477 4.280 1.00 97.00 100 ALA A O 1
ATOM 728 N N . GLY A 1 101 ? -2.444 4.043 3.062 1.00 95.94 101 GLY A N 1
ATOM 729 C CA . GLY A 1 101 ? -2.671 5.485 3.142 1.00 95.94 101 GLY A CA 1
ATOM 730 C C . GLY A 1 101 ? -3.656 6.042 2.115 1.00 95.94 101 GLY A C 1
ATOM 731 O O . GLY A 1 101 ? -4.151 7.145 2.319 1.00 95.94 101 GLY A O 1
ATOM 732 N N . GLN A 1 102 ? -3.911 5.346 1.002 1.00 94.62 102 GLN A N 1
ATOM 733 C CA . GLN A 1 102 ? -4.675 5.905 -0.126 1.00 94.62 102 GLN A CA 1
ATOM 734 C C . GLN A 1 102 ? -5.837 5.022 -0.608 1.00 94.62 102 GLN A C 1
ATOM 736 O O . GLN A 1 102 ? -6.675 5.507 -1.364 1.00 94.62 102 GLN A O 1
ATOM 741 N N . ARG A 1 103 ? -5.936 3.751 -0.188 1.00 95.00 103 ARG A N 1
ATOM 742 C CA . ARG A 1 103 ? -7.130 2.937 -0.478 1.00 95.00 103 ARG A CA 1
ATOM 743 C C . ARG A 1 103 ? -8.363 3.449 0.273 1.00 95.00 103 ARG A C 1
ATOM 745 O O . ARG A 1 103 ? -8.216 4.057 1.341 1.00 95.00 103 ARG A O 1
ATOM 752 N N . PRO A 1 104 ? -9.578 3.152 -0.222 1.00 92.94 104 PRO A N 1
ATOM 753 C CA . PRO A 1 104 ? -10.813 3.460 0.490 1.00 92.94 104 PRO A CA 1
ATOM 754 C C . PRO A 1 104 ? -10.894 2.750 1.850 1.00 92.94 104 PRO A C 1
ATOM 756 O O . PRO A 1 104 ? -10.235 1.737 2.109 1.00 92.94 104 PRO A O 1
ATOM 759 N N . LEU A 1 105 ? -11.717 3.299 2.744 1.00 91.12 105 LEU A N 1
ATOM 760 C CA . LEU A 1 105 ? -11.864 2.817 4.119 1.00 91.12 105 LEU A CA 1
ATOM 761 C C . LEU A 1 105 ? -12.309 1.349 4.192 1.00 91.12 105 LEU A C 1
ATOM 763 O O . LEU A 1 105 ? -11.787 0.597 5.019 1.00 91.12 105 LEU A O 1
ATOM 767 N N . ASP A 1 106 ? -13.203 0.941 3.291 1.00 92.12 106 ASP A N 1
ATOM 768 C CA . ASP A 1 106 ? -13.766 -0.413 3.227 1.00 92.12 106 ASP A CA 1
ATOM 769 C C . ASP A 1 106 ? -12.712 -1.489 2.920 1.00 92.12 106 ASP A C 1
ATOM 771 O O . ASP A 1 106 ? -12.864 -2.640 3.321 1.00 92.12 106 ASP A O 1
ATOM 775 N N . GLU A 1 107 ? -11.603 -1.117 2.274 1.00 94.31 107 GLU A N 1
ATOM 776 C CA . GLU A 1 107 ? -10.521 -2.041 1.918 1.00 94.31 107 GLU A CA 1
ATOM 777 C C . GLU A 1 107 ? -9.368 -2.051 2.930 1.00 94.31 107 GLU A C 1
ATOM 779 O O . GLU A 1 107 ? -8.691 -3.069 3.097 1.00 94.31 107 GLU A O 1
ATOM 784 N N . VAL A 1 108 ? -9.134 -0.938 3.635 1.00 94.81 108 VAL A N 1
ATOM 785 C CA . VAL A 1 108 ? -7.989 -0.818 4.556 1.00 94.81 108 VAL A CA 1
ATOM 786 C C . VAL A 1 108 ? -8.171 -1.636 5.833 1.00 94.81 108 VAL A C 1
ATOM 788 O O . VAL A 1 108 ? -7.199 -2.215 6.314 1.00 94.81 108 VAL A O 1
ATOM 791 N N . GLY A 1 109 ? -9.394 -1.754 6.359 1.00 92.69 109 GLY A N 1
ATOM 792 C CA . GLY A 1 109 ? -9.678 -2.651 7.489 1.00 92.69 109 GLY A CA 1
ATOM 793 C C . GLY A 1 109 ? -9.289 -4.109 7.183 1.00 92.69 109 GLY A C 1
ATOM 794 O O . GLY A 1 109 ? -8.435 -4.670 7.879 1.00 92.69 109 GLY A O 1
ATOM 795 N N . PRO A 1 110 ? -9.828 -4.708 6.100 1.00 93.25 110 PRO A N 1
ATOM 796 C CA . PRO A 1 110 ? -9.421 -6.030 5.624 1.00 93.25 110 PRO A CA 1
ATOM 797 C C . PRO A 1 110 ? -7.918 -6.158 5.344 1.00 93.25 110 PRO A C 1
ATOM 799 O O . PRO A 1 110 ? -7.321 -7.174 5.703 1.00 93.25 110 PRO A O 1
ATOM 802 N N . LEU A 1 111 ? -7.286 -5.134 4.752 1.00 94.81 111 LEU A N 1
ATOM 803 C CA . LEU A 1 111 ? -5.841 -5.116 4.500 1.00 94.81 111 LEU A CA 1
ATOM 804 C C . LEU A 1 111 ? -5.042 -5.259 5.799 1.00 94.81 111 LEU A C 1
ATOM 806 O O . LEU A 1 111 ? -4.192 -6.143 5.896 1.00 94.81 111 LEU A O 1
ATOM 810 N N . LEU A 1 112 ? -5.322 -4.431 6.810 1.00 94.38 112 LEU A N 1
ATOM 811 C CA . LEU A 1 112 ? -4.607 -4.465 8.089 1.00 94.38 112 LEU A CA 1
ATOM 812 C C . LEU A 1 112 ? -4.798 -5.802 8.815 1.00 94.38 112 LEU A C 1
ATOM 814 O O . LEU A 1 112 ? -3.834 -6.345 9.360 1.00 94.38 112 LEU A O 1
ATOM 818 N N . ARG A 1 113 ? -6.002 -6.383 8.759 1.00 91.62 113 ARG A N 1
ATOM 819 C CA . ARG A 1 113 ? -6.263 -7.722 9.311 1.00 91.62 113 ARG A CA 1
ATOM 820 C C . ARG A 1 113 ? -5.462 -8.806 8.599 1.00 91.62 113 ARG A C 1
ATOM 822 O O . ARG A 1 113 ? -4.831 -9.637 9.252 1.00 91.62 113 ARG A O 1
ATOM 829 N N . LEU A 1 114 ? -5.446 -8.789 7.268 1.00 93.12 114 LEU A N 1
ATOM 830 C CA . LEU A 1 114 ? -4.713 -9.776 6.481 1.00 93.12 114 LEU A CA 1
ATOM 831 C C . LEU A 1 114 ? -3.198 -9.660 6.707 1.00 93.12 114 LEU A C 1
ATOM 833 O O . LEU A 1 114 ? -2.519 -10.676 6.864 1.00 93.12 114 LEU A O 1
ATOM 837 N N . LEU A 1 115 ? -2.674 -8.437 6.819 1.00 92.06 115 LEU A N 1
ATOM 838 C CA . LEU A 1 115 ? -1.281 -8.191 7.199 1.00 92.06 115 LEU A CA 1
ATOM 839 C C . LEU A 1 115 ? -0.969 -8.710 8.603 1.00 92.06 115 LEU A C 1
ATOM 841 O O . LEU A 1 115 ? 0.107 -9.260 8.817 1.00 92.06 115 LEU A O 1
ATOM 845 N N . HIS A 1 116 ? -1.891 -8.570 9.559 1.00 88.56 116 HIS A N 1
ATOM 846 C CA . HIS A 1 116 ? -1.693 -9.078 10.916 1.00 88.56 116 HIS A CA 1
ATOM 847 C C . HIS A 1 116 ? -1.588 -10.612 10.956 1.00 88.56 116 HIS A C 1
ATOM 849 O O . HIS A 1 116 ? -0.757 -11.142 11.692 1.00 88.56 116 HIS A O 1
ATOM 855 N N . ARG A 1 117 ? -2.367 -11.312 10.119 1.00 87.06 117 ARG A N 1
ATOM 856 C CA . ARG A 1 117 ? -2.358 -12.784 10.001 1.00 87.06 117 ARG A CA 1
ATOM 857 C C . ARG A 1 117 ? -1.215 -13.341 9.151 1.00 87.06 117 ARG A C 1
ATOM 859 O O . ARG A 1 117 ? -0.839 -14.498 9.312 1.00 87.06 117 ARG A O 1
ATOM 866 N N . THR A 1 118 ? -0.672 -12.547 8.233 1.00 85.12 118 THR A N 1
ATOM 867 C CA . THR A 1 118 ? 0.430 -12.975 7.362 1.00 85.12 118 THR A CA 1
ATOM 868 C C . THR A 1 118 ? 1.759 -12.883 8.125 1.00 85.12 118 THR A C 1
ATOM 870 O O . THR A 1 118 ? 1.985 -11.881 8.810 1.00 85.12 118 THR A O 1
ATOM 873 N N . PRO A 1 119 ? 2.666 -13.878 8.021 1.00 80.50 119 PRO A N 1
ATOM 874 C CA . PRO A 1 119 ? 3.992 -13.819 8.636 1.00 80.50 119 PRO A CA 1
ATOM 875 C C . PRO A 1 119 ? 4.882 -12.805 7.899 1.00 80.50 119 PRO A C 1
ATOM 877 O O . PRO A 1 119 ? 5.728 -13.157 7.082 1.00 80.50 119 PRO A O 1
ATOM 880 N N . LEU A 1 120 ? 4.645 -11.525 8.171 1.00 82.19 120 LEU A N 1
ATOM 881 C CA . LEU A 1 120 ? 5.432 -10.390 7.709 1.00 82.19 120 LEU A CA 1
ATOM 882 C C . LEU A 1 120 ? 6.310 -9.861 8.837 1.00 82.19 120 LEU A C 1
ATOM 884 O O . LEU A 1 120 ? 5.975 -9.980 10.020 1.00 82.19 120 LEU A O 1
ATOM 888 N N . GLU A 1 121 ? 7.414 -9.220 8.462 1.00 84.69 121 GLU A N 1
ATOM 889 C CA . GLU A 1 121 ? 8.249 -8.500 9.416 1.00 84.69 121 GLU A CA 1
ATOM 890 C C . GLU A 1 121 ? 7.411 -7.447 10.172 1.00 84.69 121 GLU A C 1
ATOM 892 O O . GLU A 1 121 ? 6.584 -6.754 9.565 1.00 84.69 121 GLU A O 1
ATOM 897 N N . PRO A 1 122 ? 7.605 -7.283 11.497 1.00 87.69 122 PRO A N 1
ATOM 898 C CA . PRO A 1 122 ? 6.828 -6.329 12.290 1.00 87.69 122 PRO A CA 1
ATOM 899 C C . PRO A 1 122 ? 6.896 -4.891 11.761 1.00 87.69 122 PRO A C 1
ATOM 901 O O . PRO A 1 122 ? 5.903 -4.171 11.847 1.00 87.69 122 PRO A O 1
ATOM 904 N N . HIS A 1 123 ? 8.035 -4.494 11.182 1.00 89.25 123 HIS A N 1
ATOM 905 C CA . HIS A 1 123 ? 8.230 -3.162 10.609 1.00 89.25 123 HIS A CA 1
ATOM 906 C C . HIS A 1 123 ? 7.255 -2.867 9.464 1.00 89.25 123 HIS A C 1
ATOM 908 O O . HIS A 1 123 ? 6.605 -1.829 9.483 1.00 89.25 123 HIS A O 1
ATOM 914 N N . CYS A 1 124 ? 7.070 -3.800 8.529 1.00 89.81 124 CYS A N 1
ATOM 915 C CA . CYS A 1 124 ? 6.167 -3.611 7.394 1.00 89.81 124 CYS A CA 1
ATOM 916 C C . CYS A 1 124 ? 4.709 -3.440 7.834 1.00 89.81 124 CYS A C 1
ATOM 918 O O . CYS A 1 124 ? 3.972 -2.614 7.292 1.00 89.81 124 CYS A O 1
ATOM 920 N N . ARG A 1 125 ? 4.291 -4.185 8.867 1.00 91.56 125 ARG A N 1
ATOM 921 C CA . ARG A 1 125 ? 2.953 -4.024 9.459 1.00 91.56 125 ARG A CA 1
ATOM 922 C C . ARG A 1 125 ? 2.800 -2.656 10.114 1.00 91.56 125 ARG A C 1
ATOM 924 O O . ARG A 1 125 ? 1.775 -2.006 9.926 1.00 91.56 125 ARG A O 1
ATOM 931 N N . GLN A 1 126 ? 3.830 -2.204 10.825 1.00 93.81 126 GLN A N 1
ATOM 932 C CA . GLN A 1 126 ? 3.852 -0.878 11.431 1.00 93.81 126 GLN A CA 1
ATOM 933 C C . GLN A 1 126 ? 3.774 0.229 10.370 1.00 93.81 126 GLN A C 1
ATOM 935 O O . GLN A 1 126 ? 2.962 1.137 10.519 1.00 93.81 126 GLN A O 1
ATOM 940 N N . THR A 1 127 ? 4.523 0.118 9.269 1.00 95.56 127 THR A N 1
ATOM 941 C CA . THR A 1 127 ? 4.456 1.053 8.134 1.00 95.56 127 THR A CA 1
ATOM 942 C C . THR A 1 127 ? 3.031 1.184 7.594 1.00 95.56 127 THR A C 1
ATOM 944 O O . THR A 1 127 ? 2.575 2.297 7.333 1.00 95.56 127 THR A O 1
ATOM 947 N N . ALA A 1 128 ? 2.302 0.072 7.452 1.00 95.38 128 ALA A N 1
ATOM 948 C CA . ALA A 1 128 ? 0.913 0.099 6.996 1.00 95.38 128 ALA A CA 1
ATOM 949 C C . ALA A 1 128 ? -0.015 0.815 7.995 1.00 95.38 128 ALA A C 1
ATOM 951 O O . ALA A 1 128 ? -0.831 1.640 7.591 1.00 95.38 128 ALA A O 1
ATOM 952 N N . VAL A 1 129 ? 0.124 0.542 9.297 1.00 95.12 129 VAL A N 1
ATOM 953 C CA . VAL A 1 129 ? -0.681 1.195 10.346 1.00 95.12 129 VAL A CA 1
ATOM 954 C C . VAL A 1 129 ? -0.394 2.696 10.410 1.00 95.12 129 VAL A C 1
ATOM 956 O O . VAL A 1 129 ? -1.326 3.495 10.458 1.00 95.12 129 VAL A O 1
ATOM 959 N N . GLU A 1 130 ? 0.876 3.097 10.359 1.00 95.56 130 GLU A N 1
ATOM 960 C CA . GLU A 1 130 ? 1.277 4.509 10.340 1.00 95.56 130 GLU A CA 1
ATOM 961 C C . GLU A 1 130 ? 0.750 5.230 9.095 1.00 95.56 130 GLU A C 1
ATOM 963 O O . GLU A 1 130 ? 0.247 6.352 9.187 1.00 95.56 130 GLU A O 1
ATOM 968 N N . ALA A 1 131 ? 0.810 4.584 7.931 1.00 96.44 131 ALA A N 1
ATOM 969 C CA . ALA A 1 131 ? 0.279 5.142 6.694 1.00 96.44 131 ALA A CA 1
ATOM 970 C C . ALA A 1 131 ? -1.249 5.300 6.731 1.00 96.44 131 ALA A C 1
ATOM 972 O O . ALA A 1 131 ? -1.758 6.352 6.352 1.00 96.44 131 ALA A O 1
ATOM 973 N N . ALA A 1 132 ? -1.980 4.306 7.246 1.00 95.44 132 ALA A N 1
ATOM 974 C CA . ALA A 1 132 ? -3.424 4.416 7.454 1.00 95.44 132 ALA A CA 1
ATOM 975 C C . ALA A 1 132 ? -3.778 5.530 8.453 1.00 95.44 132 ALA A C 1
ATOM 977 O O . ALA A 1 132 ? -4.741 6.260 8.240 1.00 95.44 132 ALA A O 1
ATOM 978 N N . ALA A 1 133 ? -2.990 5.687 9.521 1.00 94.50 133 ALA A N 1
ATOM 979 C CA . ALA A 1 133 ? -3.201 6.722 10.530 1.00 94.50 133 ALA A CA 1
ATOM 980 C C . ALA A 1 133 ? -2.976 8.143 9.987 1.00 94.50 133 ALA A C 1
ATOM 982 O O . ALA A 1 133 ? -3.674 9.073 10.373 1.00 94.50 133 ALA A O 1
ATOM 983 N N . THR A 1 134 ? -1.991 8.317 9.106 1.00 95.00 134 THR A N 1
ATOM 984 C CA . THR A 1 134 ? -1.593 9.632 8.579 1.00 95.00 134 THR A CA 1
ATOM 985 C C . THR A 1 134 ? -2.355 10.042 7.323 1.00 95.00 134 THR A C 1
ATOM 987 O O . THR A 1 134 ? -2.548 11.233 7.098 1.00 95.00 134 THR A O 1
ATOM 990 N N . GLY A 1 135 ? -2.797 9.079 6.511 1.00 89.69 135 GLY A N 1
ATOM 991 C CA . GLY A 1 135 ? -3.534 9.334 5.272 1.00 89.69 135 GLY A CA 1
ATOM 992 C C . GLY A 1 135 ? -5.032 9.591 5.45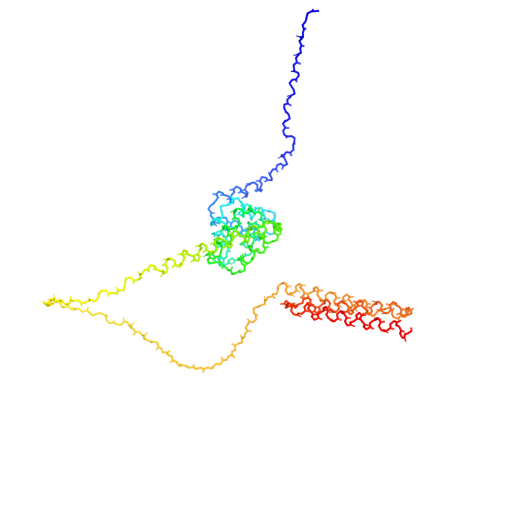7 1.00 89.69 135 GLY A C 1
ATOM 993 O O . GLY A 1 135 ? -5.725 9.810 4.468 1.00 89.69 135 GLY A O 1
ATOM 994 N N . ARG A 1 136 ? -5.542 9.539 6.693 1.00 90.94 136 ARG A N 1
ATOM 995 C CA . ARG A 1 136 ? -6.979 9.579 7.004 1.00 90.94 136 ARG A CA 1
ATOM 996 C C . ARG A 1 136 ? -7.342 10.759 7.890 1.00 90.94 136 ARG A C 1
ATOM 998 O O . ARG A 1 136 ? -6.565 11.195 8.738 1.00 90.94 136 ARG A O 1
ATOM 1005 N N . THR A 1 137 ? -8.567 11.240 7.727 1.00 93.81 137 THR A N 1
ATOM 1006 C CA . THR A 1 137 ? -9.158 12.224 8.635 1.00 93.81 137 THR A CA 1
ATOM 1007 C C . THR A 1 137 ? -9.518 11.588 9.978 1.00 93.81 137 THR A C 1
ATOM 1009 O O . THR A 1 137 ? -9.712 10.378 10.085 1.00 93.81 137 THR A O 1
ATOM 1012 N N . VAL A 1 138 ? -9.666 12.405 11.026 1.00 95.06 138 VAL A N 1
ATOM 1013 C CA . VAL A 1 138 ? -10.021 11.911 12.370 1.00 95.06 138 VAL A CA 1
ATOM 1014 C C . VAL A 1 138 ? -11.353 11.147 12.366 1.00 95.06 138 VAL A C 1
ATOM 1016 O O . VAL A 1 138 ? -11.459 10.123 13.035 1.00 95.06 138 VAL A O 1
ATOM 1019 N N . GLY A 1 139 ? -12.340 11.588 11.577 1.00 94.44 139 GLY A N 1
ATOM 1020 C CA . GLY A 1 139 ? -13.621 10.887 11.431 1.00 94.44 139 GLY A CA 1
ATOM 1021 C C . GLY A 1 139 ? -13.448 9.481 10.851 1.00 94.44 139 GLY A C 1
ATOM 1022 O O . GLY A 1 139 ? -13.866 8.501 11.467 1.00 94.44 139 GLY A O 1
ATOM 1023 N N . GLU A 1 140 ? -12.733 9.361 9.733 1.00 94.12 140 GLU A N 1
ATOM 1024 C CA . GLU A 1 140 ? -12.438 8.060 9.116 1.00 94.12 140 GLU A CA 1
ATOM 1025 C C . GLU A 1 140 ? -11.595 7.157 10.026 1.00 94.12 140 GLU A C 1
ATOM 1027 O O . GLU A 1 140 ? -11.751 5.938 10.002 1.00 94.12 140 GLU A O 1
ATOM 1032 N N . LEU A 1 141 ? -10.710 7.730 10.852 1.00 95.06 141 LEU A N 1
ATOM 1033 C CA . LEU A 1 141 ? -9.949 6.970 11.846 1.00 95.06 141 LEU A CA 1
ATOM 1034 C C . LEU A 1 141 ? -10.850 6.402 12.938 1.00 95.06 141 LEU A C 1
ATOM 1036 O O . LEU A 1 141 ? -10.694 5.236 13.294 1.00 95.06 141 LEU A O 1
ATOM 1040 N N . THR A 1 142 ? -11.802 7.183 13.456 1.00 96.44 142 THR A N 1
ATOM 1041 C CA . THR A 1 142 ? -12.755 6.668 14.452 1.00 96.44 142 THR A CA 1
ATOM 1042 C C . THR A 1 142 ? -13.608 5.537 13.887 1.00 96.44 142 THR A C 1
ATOM 1044 O O . THR A 1 142 ? -13.805 4.523 14.556 1.00 96.44 142 THR A O 1
ATOM 1047 N N . GLU A 1 143 ? -14.030 5.657 12.629 1.00 95.12 143 GLU A N 1
ATOM 1048 C CA . GLU A 1 143 ? -14.770 4.607 11.937 1.00 95.12 143 GLU A CA 1
ATOM 1049 C C . GLU A 1 143 ? -13.907 3.359 11.699 1.00 95.12 143 GLU A C 1
ATOM 1051 O O . GLU A 1 143 ? -14.343 2.243 11.987 1.00 95.12 143 GLU A O 1
ATOM 1056 N N . LEU A 1 144 ? -12.655 3.530 11.256 1.00 94.00 144 LEU A N 1
ATOM 1057 C CA . LEU A 1 144 ? -11.707 2.428 11.083 1.00 94.00 144 LEU A CA 1
ATOM 1058 C C . LEU A 1 144 ? -11.469 1.679 12.397 1.00 94.00 144 LEU A C 1
ATOM 1060 O O . LEU A 1 144 ? -11.475 0.451 12.410 1.00 94.00 144 LEU A O 1
ATOM 1064 N N . ILE A 1 145 ? -11.272 2.407 13.499 1.00 93.75 145 ILE A N 1
ATOM 1065 C CA . ILE A 1 145 ? -11.068 1.825 14.830 1.00 93.75 145 ILE A CA 1
ATOM 1066 C C . ILE A 1 145 ? -12.307 1.032 15.252 1.00 93.75 145 ILE A C 1
ATOM 1068 O O . ILE A 1 145 ? -12.169 -0.102 15.705 1.00 93.75 145 ILE A O 1
ATOM 1072 N N . GLY A 1 146 ? -13.509 1.584 15.059 1.00 93.38 146 GLY A N 1
ATOM 1073 C CA . GLY A 1 146 ? -14.762 0.885 15.356 1.00 93.38 146 GLY A CA 1
ATOM 1074 C C . GLY A 1 146 ? -14.921 -0.414 14.557 1.00 93.38 146 GLY A C 1
ATOM 1075 O O . GLY A 1 146 ? -15.251 -1.458 15.123 1.00 93.38 146 GLY A O 1
ATOM 1076 N N . ARG A 1 147 ? -14.616 -0.384 13.253 1.00 92.50 147 ARG A N 1
ATOM 1077 C CA . ARG A 1 147 ? -14.645 -1.572 12.381 1.00 92.50 147 ARG A CA 1
ATOM 1078 C C . ARG A 1 147 ? -13.596 -2.614 12.777 1.00 92.50 147 ARG A C 1
ATOM 1080 O O . ARG A 1 147 ? -13.898 -3.797 12.852 1.00 92.50 147 ARG A O 1
ATOM 1087 N N . LEU A 1 148 ? -12.374 -2.193 13.099 1.00 91.69 148 LEU A N 1
ATOM 1088 C CA . LEU A 1 148 ? -11.327 -3.113 13.553 1.00 91.69 148 LEU A CA 1
ATOM 1089 C C . LEU A 1 148 ? -11.647 -3.734 14.919 1.00 91.69 148 LEU A C 1
ATOM 1091 O O . LEU A 1 148 ? -11.345 -4.904 15.127 1.00 91.69 148 LEU A O 1
ATOM 1095 N N . ALA A 1 149 ? -12.258 -2.985 15.840 1.00 90.38 149 ALA A N 1
ATOM 1096 C CA . ALA A 1 149 ? -12.652 -3.497 17.152 1.00 90.38 149 ALA A CA 1
ATOM 1097 C C . ALA A 1 149 ? -13.788 -4.528 17.055 1.00 90.38 149 ALA A C 1
ATOM 1099 O O . ALA A 1 149 ? -13.745 -5.556 17.731 1.00 90.38 149 ALA A O 1
ATOM 1100 N N . THR A 1 150 ? -14.778 -4.274 16.194 1.00 89.81 150 THR A N 1
ATOM 1101 C CA . THR A 1 150 ? -15.874 -5.221 15.924 1.00 89.81 150 THR A CA 1
ATOM 1102 C C . THR A 1 150 ? -15.367 -6.486 15.234 1.00 89.81 150 THR A C 1
ATOM 1104 O O . THR A 1 150 ? -15.680 -7.588 15.682 1.00 89.81 150 THR A O 1
ATOM 1107 N N . ASP A 1 151 ? -14.505 -6.345 14.224 1.00 85.38 151 ASP A N 1
ATOM 1108 C CA . ASP A 1 151 ? -13.864 -7.484 13.561 1.00 85.38 151 ASP A CA 1
ATOM 1109 C C . ASP A 1 151 ? -12.977 -8.295 14.530 1.00 85.38 151 ASP A C 1
ATOM 1111 O O . ASP A 1 151 ? -12.987 -9.524 14.499 1.00 85.38 151 ASP A O 1
ATOM 1115 N N . ALA A 1 152 ? -12.224 -7.634 15.418 1.00 85.19 152 ALA A N 1
ATOM 1116 C CA . ALA A 1 152 ? -11.375 -8.308 16.402 1.00 85.19 152 ALA A CA 1
ATOM 1117 C C . ALA A 1 152 ? -12.190 -9.109 17.430 1.00 85.19 152 ALA A C 1
ATOM 1119 O O . ALA A 1 152 ? -11.785 -10.205 17.809 1.00 85.19 152 ALA A O 1
ATOM 1120 N N . ALA A 1 153 ? -13.346 -8.594 17.861 1.00 86.94 153 ALA A N 1
ATOM 1121 C CA . ALA A 1 153 ? -14.253 -9.333 18.735 1.00 86.94 153 ALA A CA 1
ATOM 1122 C C . ALA A 1 153 ? -14.794 -10.598 18.044 1.00 86.94 153 ALA A C 1
ATOM 1124 O O . ALA A 1 153 ? -14.780 -11.675 18.639 1.00 86.94 153 ALA A O 1
ATOM 1125 N N . ALA A 1 154 ? -15.182 -10.492 16.768 1.00 85.81 154 ALA A N 1
ATOM 1126 C CA . ALA A 1 154 ? -15.640 -11.636 15.979 1.00 85.81 154 ALA A CA 1
ATOM 1127 C C . ALA A 1 154 ? -14.542 -12.702 15.789 1.00 85.81 154 ALA A C 1
ATOM 1129 O O . ALA A 1 154 ? -14.822 -13.900 15.851 1.00 85.81 154 ALA A O 1
ATOM 1130 N N . ASP A 1 155 ? -13.288 -12.281 15.602 1.00 82.31 155 ASP A N 1
ATOM 1131 C CA . ASP A 1 155 ? -12.143 -13.189 15.485 1.00 82.31 155 ASP A CA 1
ATOM 1132 C C . ASP A 1 155 ? -11.871 -13.960 16.790 1.00 82.31 155 ASP A C 1
ATOM 1134 O O . ASP A 1 155 ? -11.585 -15.158 16.745 1.00 82.31 155 ASP A O 1
ATOM 1138 N N . VAL A 1 156 ? -11.996 -13.305 17.951 1.00 83.38 156 VAL A N 1
ATOM 1139 C CA . VAL A 1 156 ? -11.833 -13.944 19.270 1.00 83.38 156 VAL A CA 1
ATOM 1140 C C . VAL A 1 156 ? -12.937 -14.970 19.530 1.00 83.38 156 VAL A C 1
ATOM 1142 O O . VAL A 1 156 ? -12.654 -16.067 20.010 1.00 83.38 156 VAL A O 1
ATOM 1145 N N . GLU A 1 157 ? -14.186 -14.656 19.182 1.00 83.44 157 GLU A N 1
ATOM 1146 C CA . GLU A 1 157 ? -15.293 -15.613 19.297 1.00 83.44 157 GLU A CA 1
ATOM 1147 C C . GLU A 1 157 ? -15.112 -16.822 18.370 1.00 83.44 157 GLU A C 1
ATOM 1149 O O . GLU A 1 157 ? -15.401 -17.956 18.761 1.00 83.44 157 GLU A O 1
ATOM 1154 N N . ALA A 1 158 ? -14.615 -16.606 17.149 1.00 77.56 158 ALA A N 1
ATOM 1155 C CA . ALA A 1 158 ? -14.339 -17.684 16.206 1.00 77.56 158 ALA A CA 1
ATOM 1156 C C . ALA A 1 158 ? -13.211 -18.606 16.701 1.00 77.56 158 ALA A C 1
ATOM 1158 O O . ALA A 1 158 ? -13.368 -19.827 16.660 1.00 77.56 158 ALA A O 1
ATOM 1159 N N . ASP A 1 159 ? -12.110 -18.048 17.211 1.00 76.88 159 ASP A N 1
ATOM 1160 C CA . ASP A 1 159 ? -10.995 -18.828 17.766 1.00 76.88 159 ASP A CA 1
ATOM 1161 C C . ASP A 1 159 ? -11.406 -19.587 19.042 1.00 76.88 159 ASP A C 1
ATOM 1163 O O . ASP A 1 159 ? -11.095 -20.770 19.200 1.00 76.88 159 ASP A O 1
ATOM 1167 N N . GLY A 1 160 ? -12.210 -18.952 19.904 1.00 75.00 160 GLY A N 1
ATOM 1168 C CA . GLY A 1 160 ? -12.805 -19.578 21.087 1.00 75.00 160 GLY A CA 1
ATOM 1169 C C . GLY A 1 160 ? -13.670 -20.793 20.741 1.00 75.00 160 GLY A C 1
ATOM 1170 O O . GLY A 1 160 ? -13.487 -21.858 21.325 1.00 75.00 160 GLY A O 1
ATOM 1171 N N . ARG A 1 161 ? -14.530 -20.691 19.717 1.00 67.19 161 ARG A N 1
ATOM 1172 C CA . ARG A 1 161 ? -15.350 -21.822 19.236 1.00 67.19 161 ARG A CA 1
ATOM 1173 C C . ARG A 1 161 ? -14.524 -22.944 18.608 1.00 67.19 161 ARG A C 1
ATOM 1175 O O . ARG A 1 161 ? -14.865 -24.113 18.774 1.00 67.19 161 ARG A O 1
ATOM 1182 N N . VAL A 1 162 ? -13.444 -22.617 17.893 1.00 62.53 162 VAL A N 1
ATOM 1183 C CA . VAL A 1 162 ? -12.530 -23.628 17.330 1.00 62.53 162 VAL A CA 1
ATOM 1184 C C . VAL A 1 162 ? -11.787 -24.372 18.443 1.00 62.53 162 VAL A C 1
ATOM 1186 O O . VAL A 1 162 ? -11.533 -25.569 18.318 1.00 62.53 162 VAL A O 1
ATOM 1189 N N . ARG A 1 163 ? -11.483 -23.695 19.555 1.00 59.09 163 ARG A N 1
ATOM 1190 C CA . ARG A 1 163 ? -10.816 -24.290 20.719 1.00 59.09 163 ARG A CA 1
ATOM 1191 C C . ARG A 1 163 ? -11.764 -25.030 21.671 1.00 59.09 163 ARG A C 1
ATOM 1193 O O . ARG A 1 163 ? -11.309 -25.925 22.378 1.00 59.09 163 ARG A O 1
ATOM 1200 N N . GLU A 1 164 ? -13.053 -24.691 21.667 1.00 58.69 164 GLU A N 1
ATOM 1201 C CA . GLU A 1 164 ? -14.111 -25.353 22.447 1.00 58.69 164 GLU A CA 1
ATOM 1202 C C . GLU A 1 164 ? -14.720 -26.591 21.774 1.00 58.69 164 GLU A C 1
ATOM 1204 O O . GLU A 1 164 ? -15.461 -27.321 22.432 1.00 58.69 164 GLU A O 1
ATOM 1209 N N . LEU A 1 165 ? -14.395 -26.889 20.507 1.00 50.09 165 LEU A N 1
ATOM 1210 C CA . LEU A 1 165 ? -14.680 -28.205 19.923 1.00 50.09 165 LEU A CA 1
ATOM 1211 C C . LEU A 1 165 ? -14.016 -29.280 20.800 1.00 50.09 165 LEU A C 1
ATOM 1213 O O . LEU A 1 165 ? -12.783 -29.315 20.878 1.00 50.09 165 LEU A O 1
ATOM 1217 N N . PRO A 1 166 ? -14.792 -30.159 21.466 1.00 54.53 166 PRO A N 1
ATOM 1218 C CA . PRO A 1 166 ? -14.223 -31.159 22.346 1.00 54.53 166 PRO A CA 1
ATOM 1219 C C . PRO A 1 166 ? -13.251 -32.031 21.560 1.00 54.53 166 PRO A C 1
ATOM 1221 O O . PRO A 1 166 ? -13.628 -32.725 20.615 1.00 54.53 166 PRO A O 1
ATOM 1224 N N . HIS A 1 167 ? -11.988 -32.020 21.983 1.00 50.41 167 HIS A N 1
ATOM 1225 C CA . HIS A 1 167 ? -11.107 -33.150 21.761 1.00 50.41 167 HIS A CA 1
ATOM 1226 C C . HIS A 1 167 ? -11.820 -34.345 22.398 1.00 50.41 167 HIS A C 1
ATOM 1228 O O . HIS A 1 167 ? -11.861 -34.461 23.624 1.00 50.41 167 HIS A O 1
ATOM 1234 N N . ALA A 1 168 ? -12.469 -35.168 21.573 1.00 46.97 168 ALA A N 1
ATOM 1235 C CA . ALA A 1 168 ? -12.984 -36.456 21.991 1.00 46.97 168 ALA A CA 1
ATOM 1236 C C . ALA A 1 168 ? -11.803 -37.221 22.604 1.00 46.97 168 ALA A C 1
ATOM 1238 O O . ALA A 1 168 ? -10.877 -37.645 21.912 1.00 46.97 168 ALA A O 1
ATOM 1239 N N . ALA A 1 169 ? -11.791 -37.266 23.932 1.00 49.62 169 ALA A N 1
ATOM 1240 C CA . ALA A 1 169 ? -10.830 -38.000 24.729 1.00 49.62 169 ALA A CA 1
ATOM 1241 C C . ALA A 1 169 ? -11.076 -39.516 24.556 1.00 49.62 169 ALA A C 1
ATOM 1243 O O . ALA A 1 169 ? -12.149 -39.924 24.112 1.00 49.62 169 ALA A O 1
ATOM 1244 N N . PRO A 1 170 ? -10.070 -40.351 24.857 1.00 49.91 170 PRO A N 1
ATOM 1245 C CA . PRO A 1 170 ? -9.874 -41.657 24.248 1.00 49.91 170 PRO A CA 1
ATOM 1246 C C . PRO A 1 170 ? -10.829 -42.698 24.828 1.00 49.91 170 PRO A C 1
ATOM 1248 O O . PRO A 1 170 ? -10.942 -42.837 26.049 1.00 49.91 170 PRO A O 1
ATOM 1251 N N . GLU A 1 171 ? -11.457 -43.493 23.965 1.00 44.41 171 GLU A N 1
ATOM 1252 C CA . GLU A 1 171 ? -12.098 -44.720 24.420 1.00 44.41 171 GLU A CA 1
ATOM 1253 C C . GLU A 1 171 ? -11.025 -45.772 24.715 1.00 44.41 171 GLU A C 1
ATOM 1255 O O . GLU A 1 171 ? -10.287 -46.240 23.847 1.00 44.41 171 GLU A O 1
ATOM 1260 N N . ARG A 1 172 ? -10.929 -46.081 26.010 1.00 39.22 172 ARG A N 1
ATOM 1261 C CA . ARG A 1 172 ? -10.222 -47.217 26.590 1.00 39.22 172 ARG A CA 1
ATOM 1262 C C . ARG A 1 172 ? -10.669 -48.523 25.935 1.00 39.22 172 ARG A C 1
ATOM 1264 O O . ARG A 1 172 ? -11.825 -48.912 26.033 1.00 39.22 172 ARG A O 1
ATOM 1271 N N . GLU A 1 173 ? -9.699 -49.206 25.349 1.00 46.44 173 GLU A N 1
ATOM 1272 C CA . GLU A 1 173 ? -9.319 -50.591 25.644 1.00 46.44 173 GLU A CA 1
ATOM 1273 C C . GLU A 1 173 ? -10.389 -51.499 26.289 1.00 46.44 173 GLU A C 1
ATOM 1275 O O . GLU A 1 173 ? -10.626 -51.466 27.498 1.00 46.44 173 GLU A O 1
ATOM 1280 N N . ALA A 1 174 ? -10.934 -52.405 25.472 1.00 36.78 174 ALA A N 1
ATOM 1281 C CA . ALA A 1 174 ? -11.433 -53.705 25.902 1.00 36.78 174 ALA A CA 1
ATOM 1282 C C . ALA A 1 174 ? -10.895 -54.793 24.951 1.00 36.78 174 ALA A C 1
ATOM 1284 O O . ALA A 1 174 ? -11.150 -54.802 23.750 1.00 36.78 174 ALA A O 1
ATOM 1285 N N . SER A 1 175 ? -10.089 -55.663 25.554 1.00 36.66 175 SER A N 1
ATOM 1286 C CA . SER A 1 175 ? -9.423 -56.873 25.061 1.00 36.66 175 SER A CA 1
ATOM 1287 C C . SER A 1 175 ? -10.345 -57.879 24.353 1.00 36.66 175 SER A C 1
ATOM 1289 O O . SER A 1 175 ? -11.490 -58.031 24.762 1.00 36.66 175 SER A O 1
ATOM 1291 N N . PHE A 1 176 ? -9.821 -58.606 23.351 1.00 34.94 176 PHE A N 1
ATOM 1292 C CA . PHE A 1 176 ? -9.621 -60.078 23.337 1.00 34.94 176 PHE A CA 1
ATOM 1293 C C . PHE A 1 176 ? -9.436 -60.603 21.894 1.00 34.94 176 PHE A C 1
ATOM 1295 O O . PHE A 1 176 ? -10.387 -60.582 21.119 1.00 34.94 176 PHE A O 1
ATOM 1302 N N . ALA A 1 177 ? -8.235 -61.106 21.554 1.00 37.53 177 ALA A N 1
ATOM 1303 C CA . ALA A 1 177 ? -8.007 -62.405 20.881 1.00 37.53 177 ALA A CA 1
ATOM 1304 C C . ALA A 1 177 ? -6.543 -62.597 20.406 1.00 37.53 177 ALA A C 1
ATOM 1306 O O . ALA A 1 177 ? -5.975 -61.814 19.648 1.00 37.53 177 ALA A O 1
ATOM 1307 N N . GLU A 1 178 ? -5.979 -63.700 20.884 1.00 31.62 178 GLU A N 1
ATOM 1308 C CA . GLU A 1 178 ? -4.625 -64.265 20.814 1.00 31.62 178 GLU A CA 1
ATOM 1309 C C . GLU A 1 178 ? -4.182 -64.829 19.426 1.00 31.62 178 GLU A C 1
ATOM 1311 O O . GLU A 1 178 ? -4.885 -65.660 18.866 1.00 31.62 178 GLU A O 1
ATOM 1316 N N . ALA A 1 179 ? -3.023 -64.355 18.910 1.00 34.12 179 ALA A N 1
ATOM 1317 C CA . ALA A 1 179 ? -1.809 -64.986 18.285 1.00 34.12 179 ALA A CA 1
ATOM 1318 C C . ALA A 1 179 ? -1.857 -66.272 17.365 1.00 34.12 179 ALA A C 1
ATOM 1320 O O . ALA A 1 179 ? -2.863 -66.969 17.387 1.00 34.12 179 ALA A O 1
ATOM 1321 N N . PRO A 1 180 ? -0.777 -66.713 16.616 1.00 48.75 180 PRO A N 1
ATOM 1322 C CA . PRO A 1 180 ? 0.644 -66.273 16.575 1.00 48.75 180 PRO A CA 1
ATOM 1323 C C . PRO A 1 180 ? 1.325 -66.319 15.128 1.00 48.75 180 PRO A C 1
ATOM 1325 O O . PRO A 1 180 ? 0.624 -66.078 14.148 1.00 48.75 180 PRO A O 1
ATOM 1328 N N . PRO A 1 181 ? 2.663 -66.527 14.889 1.00 48.12 181 PRO A N 1
ATOM 1329 C CA . PRO A 1 181 ? 3.542 -65.513 14.250 1.00 48.12 181 PRO A CA 1
ATOM 1330 C C . PRO A 1 181 ? 4.422 -65.984 13.050 1.00 48.12 181 PRO A C 1
ATOM 1332 O O . PRO A 1 181 ? 4.764 -67.160 12.949 1.00 48.12 181 PRO A O 1
ATOM 1335 N N . ARG A 1 182 ? 4.968 -65.077 12.209 1.00 33.25 182 ARG A N 1
ATOM 1336 C CA . ARG A 1 182 ? 6.184 -65.367 11.395 1.00 33.25 182 ARG A CA 1
ATOM 1337 C C . ARG A 1 182 ? 7.118 -64.156 11.164 1.00 33.25 182 ARG A C 1
ATOM 1339 O O . ARG A 1 182 ? 6.835 -63.283 10.362 1.00 33.25 182 ARG A O 1
ATOM 1346 N N . ARG A 1 183 ? 8.273 -64.228 11.847 1.00 33.59 183 ARG A N 1
ATOM 1347 C CA . ARG A 1 183 ? 9.671 -63.901 11.454 1.00 33.59 183 ARG A CA 1
ATOM 1348 C C . ARG A 1 183 ? 10.053 -62.493 10.914 1.00 33.59 183 ARG A C 1
ATOM 1350 O O . ARG A 1 183 ? 9.806 -62.149 9.770 1.00 33.59 183 ARG A O 1
ATOM 1357 N N . ALA A 1 184 ? 10.803 -61.796 11.785 1.00 32.56 184 ALA A N 1
ATOM 1358 C CA . ALA A 1 184 ? 11.890 -60.794 11.641 1.00 32.56 184 ALA A CA 1
ATOM 1359 C C . ALA A 1 184 ? 12.822 -60.928 10.395 1.00 32.56 184 ALA A C 1
ATOM 1361 O O . ALA A 1 184 ? 12.829 -62.019 9.824 1.00 32.56 184 ALA A O 1
ATOM 1362 N N . PRO A 1 185 ? 13.670 -59.923 10.007 1.00 42.22 185 PRO A N 1
ATOM 1363 C CA . PRO A 1 185 ? 14.513 -59.063 10.879 1.00 42.22 185 PRO A CA 1
ATOM 1364 C C . PRO A 1 185 ? 14.586 -57.551 10.539 1.00 42.22 185 PRO A C 1
ATOM 1366 O O . PRO A 1 185 ? 14.546 -57.130 9.396 1.00 42.22 185 PRO A O 1
ATOM 1369 N N . ARG A 1 186 ? 14.543 -56.676 11.555 1.00 34.44 186 ARG A N 1
ATOM 1370 C CA . ARG A 1 186 ? 15.677 -55.949 12.182 1.00 34.44 186 ARG A CA 1
ATOM 1371 C C . ARG A 1 186 ? 16.584 -55.155 11.228 1.00 34.44 186 ARG A C 1
ATOM 1373 O O . ARG A 1 186 ? 17.585 -55.675 10.752 1.00 34.44 186 ARG A O 1
ATOM 1380 N N . LEU A 1 187 ? 16.355 -53.841 11.187 1.00 35.81 187 LEU A N 1
ATOM 1381 C CA . LEU A 1 187 ? 17.417 -52.840 11.079 1.00 35.81 187 LEU A CA 1
ATOM 1382 C C . LEU A 1 187 ? 17.319 -51.897 12.285 1.00 35.81 187 LEU A C 1
ATOM 1384 O O . LEU A 1 187 ? 16.332 -51.196 12.489 1.00 35.81 187 LEU A O 1
ATOM 1388 N N . ARG A 1 188 ? 18.333 -52.010 13.146 1.00 33.41 188 ARG A N 1
ATOM 1389 C CA . ARG A 1 188 ? 18.661 -51.090 14.239 1.00 33.41 188 ARG A CA 1
ATOM 1390 C C . ARG A 1 188 ? 19.479 -49.920 13.670 1.00 33.41 188 ARG A C 1
ATOM 1392 O O . ARG A 1 188 ? 20.080 -50.075 12.614 1.00 33.41 188 ARG A O 1
ATOM 1399 N N . LEU A 1 189 ? 19.621 -48.888 14.510 1.00 36.38 189 LEU A N 1
ATOM 1400 C CA . LEU A 1 189 ? 20.507 -47.709 14.443 1.00 36.38 189 LEU A CA 1
ATOM 1401 C C . LEU A 1 189 ? 19.875 -46.492 13.741 1.00 36.38 189 LEU A C 1
ATOM 1403 O O . LEU A 1 189 ? 19.478 -46.591 12.595 1.00 36.38 189 LEU A O 1
ATOM 1407 N N . LEU A 1 190 ? 19.747 -45.304 14.342 1.00 37.19 190 LEU A N 1
ATOM 1408 C CA . LEU A 1 190 ? 20.264 -44.761 15.603 1.00 37.19 190 LEU A CA 1
ATOM 1409 C C . LEU A 1 190 ? 19.260 -43.738 16.155 1.00 37.19 190 LEU A C 1
ATOM 1411 O O . LEU A 1 190 ? 18.992 -42.713 15.535 1.00 37.19 190 LEU A O 1
ATOM 1415 N N . ARG A 1 191 ? 18.762 -44.014 17.359 1.00 34.16 191 ARG A N 1
ATOM 1416 C CA . ARG A 1 191 ? 18.250 -43.013 18.291 1.00 34.16 191 ARG A CA 1
ATOM 1417 C C . ARG A 1 191 ? 19.460 -42.571 19.111 1.00 34.16 191 ARG A C 1
ATOM 1419 O O . ARG A 1 191 ? 20.067 -43.411 19.771 1.00 34.16 191 ARG A O 1
ATOM 1426 N N . LEU A 1 192 ? 19.832 -41.301 19.024 1.00 38.56 192 LEU A N 1
ATOM 1427 C CA . LEU A 1 192 ? 20.733 -40.666 19.978 1.00 38.56 192 LEU A CA 1
ATOM 1428 C C . LEU A 1 192 ? 19.933 -39.569 20.669 1.00 38.56 192 LEU A C 1
ATOM 1430 O O . LEU A 1 192 ? 19.520 -38.592 20.051 1.00 38.56 192 LEU A O 1
ATOM 1434 N N . ASP A 1 193 ? 19.654 -39.845 21.936 1.00 33.94 193 ASP A N 1
ATOM 1435 C CA . ASP A 1 193 ? 19.076 -38.943 22.920 1.00 33.94 193 ASP A CA 1
ATOM 1436 C C . ASP A 1 193 ? 20.071 -37.822 23.309 1.00 33.94 193 ASP A C 1
ATOM 1438 O O . ASP A 1 193 ? 21.265 -37.911 23.000 1.00 33.94 193 ASP A O 1
ATOM 1442 N N . PRO A 1 194 ? 19.580 -36.746 23.951 1.00 45.59 194 PRO A N 1
ATOM 1443 C CA . PRO A 1 194 ? 20.271 -35.472 24.101 1.00 45.59 194 PRO A CA 1
ATOM 1444 C C . PRO A 1 194 ? 21.290 -35.499 25.246 1.00 45.59 194 PRO A C 1
ATOM 1446 O O . PRO A 1 194 ? 21.042 -36.074 26.304 1.00 45.59 194 PRO A O 1
ATOM 1449 N N . VAL A 1 195 ? 22.416 -34.803 25.069 1.00 34.16 195 VAL A N 1
ATOM 1450 C CA . VAL A 1 195 ? 23.387 -34.554 26.142 1.00 34.16 195 VAL A CA 1
ATOM 1451 C C . VAL A 1 195 ? 23.374 -33.069 26.492 1.00 34.16 195 VAL A C 1
ATOM 1453 O O . VAL A 1 195 ? 23.735 -32.215 25.686 1.00 34.16 195 VAL A O 1
ATOM 1456 N N . ALA A 1 196 ? 22.925 -32.789 27.713 1.00 37.25 196 ALA A N 1
ATOM 1457 C CA . ALA A 1 196 ? 23.111 -31.532 28.429 1.00 37.25 196 ALA A CA 1
ATOM 1458 C C . ALA A 1 196 ? 24.439 -31.538 29.222 1.00 37.25 196 ALA A C 1
ATOM 1460 O O . ALA A 1 196 ? 25.029 -32.604 29.402 1.00 37.25 196 ALA A O 1
ATOM 1461 N N . HIS A 1 197 ? 24.786 -30.365 29.783 1.00 32.62 197 HIS A N 1
ATOM 1462 C CA . HIS A 1 197 ? 25.957 -29.943 30.598 1.00 32.62 197 HIS A CA 1
ATOM 1463 C C . HIS A 1 197 ? 27.083 -29.296 29.761 1.00 32.62 197 HIS A C 1
ATOM 1465 O O . HIS A 1 197 ? 27.623 -29.931 28.869 1.00 32.62 197 HIS A O 1
ATOM 1471 N N . GLY A 1 198 ? 27.518 -28.046 29.968 1.00 30.58 198 GLY A N 1
ATOM 1472 C CA . GLY A 1 198 ? 27.324 -27.073 31.051 1.00 30.58 198 GLY A CA 1
ATOM 1473 C C . GLY A 1 198 ? 27.962 -25.702 30.687 1.00 30.58 198 GLY A C 1
ATOM 1474 O O . GLY A 1 198 ? 28.353 -25.517 29.537 1.00 30.58 198 GLY A O 1
ATOM 1475 N N . PRO A 1 199 ? 28.018 -24.726 31.618 1.00 50.81 199 PRO A N 1
ATOM 1476 C CA . PRO A 1 199 ? 27.920 -23.283 31.337 1.00 50.81 199 PRO A CA 1
ATOM 1477 C C . PRO A 1 199 ? 29.251 -22.492 31.328 1.00 50.81 199 PRO A C 1
ATOM 1479 O O . PRO A 1 199 ? 30.269 -22.992 31.791 1.00 50.81 199 PRO A O 1
ATOM 1482 N N . LEU A 1 200 ? 29.139 -21.206 30.928 1.00 32.72 200 LEU A N 1
ATOM 1483 C CA . LEU A 1 200 ? 30.054 -20.042 31.083 1.00 32.72 200 LEU A CA 1
ATOM 1484 C C . LEU A 1 200 ? 30.917 -19.655 29.862 1.00 32.72 200 LEU A C 1
ATOM 1486 O O . LEU A 1 200 ? 31.986 -20.206 29.642 1.00 32.72 200 LEU A O 1
ATOM 1490 N N . ALA A 1 201 ? 30.523 -18.598 29.137 1.00 37.84 201 ALA A N 1
ATOM 1491 C CA . ALA A 1 201 ? 31.038 -17.229 29.335 1.00 37.84 201 ALA A CA 1
ATOM 1492 C C . ALA A 1 201 ? 30.547 -16.272 28.211 1.00 37.84 201 ALA A C 1
ATOM 1494 O O . ALA A 1 201 ? 30.382 -16.705 27.071 1.00 37.84 201 ALA A O 1
ATOM 1495 N N . PRO A 1 202 ? 30.290 -14.980 28.505 1.00 47.28 202 PRO A N 1
ATOM 1496 C CA . PRO A 1 202 ? 29.621 -14.045 27.596 1.00 47.28 202 PRO A CA 1
ATOM 1497 C C . PRO A 1 202 ? 30.613 -13.176 26.807 1.00 47.28 202 PRO A C 1
ATOM 1499 O O . PRO A 1 202 ? 31.472 -12.535 27.404 1.00 47.28 202 PRO A O 1
ATOM 1502 N N . LEU A 1 203 ? 30.466 -13.073 25.481 1.00 40.69 203 LEU A N 1
ATOM 1503 C CA . LEU A 1 203 ? 31.201 -12.097 24.658 1.00 40.69 203 LEU A CA 1
ATOM 1504 C C . LEU A 1 203 ? 30.588 -11.971 23.249 1.00 40.69 203 LEU A C 1
ATOM 1506 O O . LEU A 1 203 ? 30.042 -12.940 22.732 1.00 40.69 203 LEU A O 1
ATOM 1510 N N . PRO A 1 204 ? 30.755 -10.829 22.568 1.00 36.69 204 PRO A N 1
ATOM 1511 C CA . PRO A 1 204 ? 30.199 -9.519 22.871 1.00 36.69 204 PRO A CA 1
ATOM 1512 C C . PRO A 1 204 ? 29.084 -9.155 21.868 1.00 36.69 204 PRO A C 1
ATOM 1514 O O . PRO A 1 204 ? 29.030 -9.647 20.744 1.00 36.69 204 PRO A O 1
ATOM 1517 N N . LYS A 1 205 ? 28.202 -8.234 22.268 1.00 35.88 205 LYS A N 1
ATOM 1518 C CA . LYS A 1 205 ? 27.175 -7.635 21.405 1.00 35.88 205 LYS A CA 1
ATOM 1519 C C . LYS A 1 205 ? 27.840 -6.958 20.202 1.00 35.88 205 LYS A C 1
ATOM 1521 O O . LYS A 1 205 ? 28.388 -5.864 20.334 1.00 35.88 205 LYS A O 1
ATOM 1526 N N . THR A 1 206 ? 27.760 -7.567 19.026 1.00 36.25 206 THR A N 1
ATOM 1527 C CA . THR A 1 206 ? 28.005 -6.870 17.765 1.00 36.25 206 THR A CA 1
ATOM 1528 C C . THR A 1 206 ? 26.812 -5.965 17.496 1.00 36.25 206 THR A C 1
ATOM 1530 O O . THR A 1 206 ? 25.755 -6.379 17.027 1.00 36.25 206 THR A O 1
ATOM 1533 N N . ALA A 1 207 ? 26.984 -4.702 17.883 1.00 40.81 207 ALA A N 1
ATOM 1534 C CA . ALA A 1 207 ? 26.092 -3.607 17.562 1.00 40.81 207 ALA A CA 1
ATOM 1535 C C . ALA A 1 207 ? 25.900 -3.536 16.040 1.00 40.81 207 ALA A C 1
ATOM 1537 O O . ALA A 1 207 ? 26.785 -3.100 15.299 1.00 40.81 207 ALA A O 1
ATOM 1538 N N . VAL A 1 208 ? 24.733 -3.981 15.576 1.00 40.62 208 VAL A N 1
ATOM 1539 C CA . VAL A 1 208 ? 24.271 -3.721 14.217 1.00 40.62 208 VAL A CA 1
ATOM 1540 C C . VAL A 1 208 ? 24.051 -2.217 14.119 1.00 40.62 208 VAL A C 1
ATOM 1542 O O . VAL A 1 208 ? 23.248 -1.627 14.841 1.00 40.62 208 VAL A O 1
ATOM 1545 N N . ARG A 1 209 ? 24.857 -1.587 13.267 1.00 41.78 209 ARG A N 1
ATOM 1546 C CA . ARG A 1 209 ? 24.861 -0.151 13.004 1.00 41.78 209 ARG A CA 1
ATOM 1547 C C . ARG A 1 209 ? 23.505 0.270 12.427 1.00 41.78 209 ARG A C 1
ATOM 1549 O O . ARG A 1 209 ? 23.293 0.201 11.221 1.00 41.78 209 ARG A O 1
ATOM 1556 N N . HIS A 1 210 ? 22.605 0.761 13.272 1.00 43.09 210 HIS A N 1
ATOM 1557 C CA . HIS A 1 210 ? 21.520 1.643 12.843 1.00 43.09 210 HIS A CA 1
ATOM 1558 C C . HIS A 1 210 ? 22.123 3.004 12.469 1.00 43.09 210 HIS A C 1
ATOM 1560 O O . HIS A 1 210 ? 22.218 3.894 13.305 1.00 43.09 210 HIS A O 1
ATOM 1566 N N . ALA A 1 211 ? 22.605 3.157 11.235 1.00 47.41 211 ALA A N 1
ATOM 1567 C CA . ALA A 1 211 ? 23.350 4.355 10.841 1.00 47.41 211 ALA A CA 1
ATOM 1568 C C . ALA A 1 211 ? 22.984 4.888 9.445 1.00 47.41 211 ALA A C 1
ATOM 1570 O O . ALA A 1 211 ? 23.864 5.052 8.604 1.00 47.41 211 ALA A O 1
ATOM 1571 N N . PRO A 1 212 ? 21.700 5.204 9.195 1.00 45.56 212 PRO A N 1
ATOM 1572 C CA . PRO A 1 212 ? 21.472 6.439 8.441 1.00 45.56 212 PRO A CA 1
ATOM 1573 C C . PRO A 1 212 ? 20.545 7.429 9.157 1.00 45.56 212 PRO A C 1
ATOM 1575 O O . PRO A 1 212 ? 20.833 8.616 9.144 1.00 45.56 212 PRO A O 1
ATOM 1578 N N . ALA A 1 213 ? 19.503 6.990 9.871 1.00 53.53 213 ALA A N 1
ATOM 1579 C CA . ALA A 1 213 ? 18.577 7.921 10.535 1.00 53.53 213 ALA A CA 1
ATOM 1580 C C . ALA A 1 213 ? 19.190 8.578 11.783 1.00 53.53 213 ALA A C 1
ATOM 1582 O O . ALA A 1 213 ? 19.075 9.786 11.978 1.00 53.53 213 ALA A O 1
ATOM 1583 N N . GLU A 1 214 ? 19.903 7.802 12.603 1.00 56.25 214 GLU A N 1
ATOM 1584 C CA . GLU A 1 214 ? 20.597 8.346 13.774 1.00 56.25 214 GLU A CA 1
ATOM 1585 C C . GLU A 1 214 ? 21.805 9.195 13.363 1.00 56.25 214 GLU A C 1
ATOM 1587 O O . GLU A 1 214 ? 22.108 10.194 14.005 1.00 56.25 214 GLU A O 1
ATOM 1592 N N . LEU A 1 215 ? 22.449 8.847 12.242 1.00 59.91 215 LEU A N 1
ATOM 1593 C CA . LEU A 1 215 ? 23.518 9.645 11.648 1.00 59.91 215 LEU A CA 1
ATOM 1594 C C . LEU A 1 215 ? 22.977 10.990 11.148 1.00 59.91 215 LEU A C 1
ATOM 1596 O O . LEU A 1 215 ? 23.582 12.011 11.432 1.00 59.91 215 LEU A O 1
ATOM 1600 N N . VAL A 1 216 ? 21.823 11.015 10.473 1.00 62.69 216 VAL A N 1
ATOM 1601 C CA . VAL A 1 216 ? 21.184 12.257 10.004 1.00 62.69 216 VAL A CA 1
ATOM 1602 C C . VAL A 1 216 ? 20.765 13.145 11.178 1.00 62.69 216 VAL A C 1
ATOM 1604 O O . VAL A 1 216 ? 21.036 14.342 11.152 1.00 62.69 216 VAL A O 1
ATOM 1607 N N . VAL A 1 217 ? 20.190 12.575 12.243 1.00 67.88 217 VAL A N 1
ATOM 1608 C CA . VAL A 1 217 ? 19.853 13.332 13.464 1.00 67.88 217 VAL A CA 1
ATOM 1609 C C . VAL A 1 217 ? 21.113 13.832 14.173 1.00 67.88 217 VAL A C 1
ATOM 1611 O O . VAL A 1 217 ? 21.157 14.988 14.585 1.00 67.88 217 VAL A O 1
ATOM 1614 N N . ARG A 1 218 ? 22.166 13.012 14.270 1.00 65.06 218 ARG A N 1
ATOM 1615 C CA . ARG A 1 218 ? 23.453 13.422 14.851 1.00 65.06 218 ARG A CA 1
ATOM 1616 C C . ARG A 1 218 ? 24.145 14.492 14.014 1.00 65.06 218 ARG A C 1
ATOM 1618 O O . ARG A 1 218 ? 24.692 15.416 14.594 1.00 65.06 218 ARG A O 1
ATOM 1625 N N . VAL A 1 219 ? 24.094 14.411 12.685 1.00 66.94 219 VAL A N 1
ATOM 1626 C CA . VAL A 1 219 ? 24.650 15.418 11.767 1.00 66.94 219 VAL A CA 1
ATOM 1627 C C . VAL A 1 219 ? 23.857 16.719 11.857 1.00 66.94 219 VAL A C 1
ATOM 1629 O O . VAL A 1 219 ? 24.466 17.778 11.943 1.00 66.94 219 VAL A O 1
ATOM 1632 N N . ALA A 1 220 ? 22.524 16.664 11.926 1.00 68.38 220 ALA A N 1
ATOM 1633 C CA . ALA A 1 220 ? 21.692 17.846 12.139 1.00 68.38 220 ALA A CA 1
ATOM 1634 C C . ALA A 1 220 ? 21.962 18.494 13.509 1.00 68.38 220 ALA A C 1
ATOM 1636 O O . ALA A 1 220 ? 22.146 19.705 13.586 1.00 68.38 220 ALA A O 1
ATOM 1637 N N . ALA A 1 221 ? 22.072 17.698 14.577 1.00 66.12 221 ALA A N 1
ATOM 1638 C CA . ALA A 1 221 ? 22.434 18.190 15.906 1.00 66.12 221 ALA A CA 1
ATOM 1639 C C . ALA A 1 221 ? 23.853 18.783 15.935 1.00 66.12 221 ALA A C 1
ATOM 1641 O O . ALA A 1 221 ? 24.057 19.850 16.509 1.00 66.12 221 ALA A O 1
ATOM 1642 N N . LEU A 1 222 ? 24.820 18.141 15.270 1.00 70.69 222 LEU A N 1
ATOM 1643 C CA . LEU A 1 222 ? 26.194 18.629 15.150 1.00 70.69 222 LEU A CA 1
ATOM 164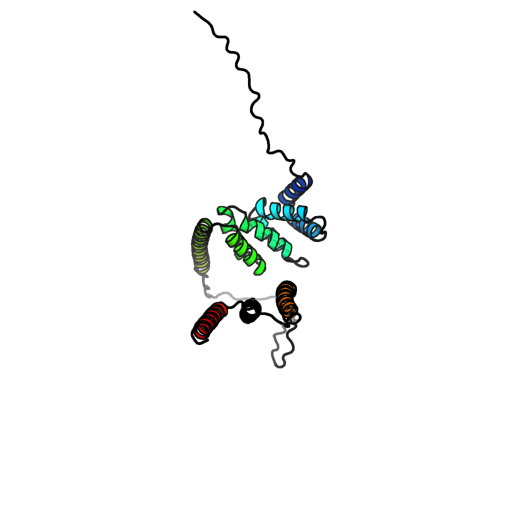4 C C . LEU A 1 222 ? 26.256 19.928 14.340 1.00 70.69 222 LEU A C 1
ATOM 1646 O O . LEU A 1 222 ? 27.008 20.820 14.704 1.00 70.69 222 LEU A O 1
ATOM 1650 N N . LEU A 1 223 ? 25.448 20.064 13.284 1.00 67.44 223 LEU A N 1
ATOM 1651 C CA . LEU A 1 223 ? 25.332 21.287 12.488 1.00 67.44 223 LEU A CA 1
ATOM 1652 C C . LEU A 1 223 ? 24.692 22.423 13.283 1.00 67.44 223 LEU A C 1
ATOM 1654 O O . LEU A 1 223 ? 25.197 23.535 13.222 1.00 67.44 223 LEU A O 1
ATOM 1658 N N . VAL A 1 224 ? 23.642 22.165 14.066 1.00 66.06 224 VAL A N 1
ATOM 1659 C CA . VAL A 1 224 ? 23.040 23.175 14.957 1.00 66.06 224 VAL A CA 1
ATOM 1660 C C . VAL A 1 224 ? 24.028 23.587 16.052 1.00 66.06 224 VAL A C 1
ATOM 1662 O O . VAL A 1 224 ? 24.185 24.776 16.324 1.00 66.06 224 VAL A O 1
ATOM 1665 N N . PHE A 1 225 ? 24.757 22.628 16.627 1.00 66.00 225 PHE A N 1
ATOM 1666 C CA . PHE A 1 225 ? 25.805 22.884 17.613 1.00 66.00 225 PHE A CA 1
ATOM 1667 C C . PHE A 1 225 ? 26.967 23.693 17.021 1.00 66.00 225 PHE A C 1
ATOM 1669 O O . PHE A 1 225 ? 27.378 24.692 17.603 1.00 66.00 225 PHE A O 1
ATOM 1676 N N . LEU A 1 226 ? 27.468 23.308 15.843 1.00 66.38 226 LEU A N 1
ATOM 1677 C CA . LEU A 1 226 ? 28.518 24.026 15.116 1.00 66.38 226 LEU A CA 1
ATOM 1678 C C . LEU A 1 226 ? 28.044 25.398 14.646 1.00 66.38 226 LEU A C 1
ATOM 1680 O O . LEU A 1 226 ? 28.830 26.336 14.664 1.00 66.38 226 LEU A O 1
ATOM 1684 N N . CYS A 1 227 ? 26.773 25.548 14.277 1.00 60.34 227 CYS A N 1
ATOM 1685 C CA . CYS A 1 227 ? 26.184 26.834 13.922 1.00 60.34 227 CYS A CA 1
ATOM 1686 C C . CYS A 1 227 ? 26.115 27.759 15.146 1.00 60.34 227 CYS A C 1
ATOM 1688 O O . CYS A 1 227 ? 26.485 28.927 15.044 1.00 60.34 227 CYS A O 1
ATOM 1690 N N . GLY A 1 228 ? 25.741 27.232 16.318 1.00 62.00 228 GLY A N 1
ATOM 1691 C CA . GLY A 1 228 ? 25.797 27.960 17.590 1.00 62.00 228 GLY A CA 1
ATOM 1692 C C . GLY A 1 228 ? 27.229 28.323 17.995 1.00 62.00 228 GLY A C 1
ATOM 1693 O O . GLY A 1 228 ? 27.508 29.469 18.337 1.00 62.00 228 GLY A O 1
ATOM 1694 N N . ALA A 1 229 ? 28.166 27.382 17.872 1.00 62.12 229 ALA A N 1
ATOM 1695 C CA . ALA A 1 229 ? 29.577 27.591 18.185 1.00 62.12 229 ALA A CA 1
ATOM 1696 C C . ALA A 1 229 ? 30.288 28.518 17.187 1.00 62.12 229 ALA A C 1
ATOM 1698 O O . ALA A 1 229 ? 31.234 29.193 17.569 1.00 62.12 229 ALA A O 1
ATOM 1699 N N . ALA A 1 230 ? 29.845 28.586 15.929 1.00 62.06 230 ALA A N 1
ATOM 1700 C CA . ALA A 1 230 ? 30.370 29.514 14.928 1.00 62.06 230 ALA A CA 1
ATOM 1701 C C . ALA A 1 230 ? 29.818 30.937 15.111 1.00 62.06 230 ALA A C 1
ATOM 1703 O O . ALA A 1 230 ? 30.520 31.901 14.812 1.00 62.06 230 ALA A O 1
ATOM 1704 N N . HIS A 1 231 ? 28.597 31.081 15.640 1.00 56.88 231 HIS A N 1
ATOM 1705 C CA . HIS A 1 231 ? 28.034 32.380 16.026 1.00 56.88 231 HIS A CA 1
ATOM 1706 C C . HIS A 1 231 ? 28.565 32.908 17.370 1.00 56.88 231 HIS A C 1
ATOM 1708 O O . HIS A 1 231 ? 28.397 34.088 17.666 1.00 56.88 231 HIS A O 1
ATOM 1714 N N . ALA A 1 232 ? 29.220 32.071 18.181 1.00 53.09 232 ALA A N 1
ATOM 1715 C CA . ALA A 1 232 ? 29.589 32.420 19.551 1.00 53.09 232 ALA A CA 1
ATOM 1716 C C . ALA A 1 232 ? 30.929 33.165 19.772 1.00 53.09 232 ALA A C 1
ATOM 1718 O O . ALA A 1 232 ? 31.037 33.743 20.851 1.00 53.09 232 ALA A O 1
ATOM 1719 N N . PRO A 1 233 ? 31.955 33.226 18.885 1.00 50.50 233 PRO A N 1
ATOM 1720 C CA . PRO A 1 233 ? 33.190 33.893 19.304 1.00 50.50 233 PRO A CA 1
ATOM 1721 C C . PRO A 1 233 ? 33.944 34.641 18.196 1.00 50.50 233 PRO A C 1
ATOM 1723 O O . PRO A 1 233 ? 35.102 34.314 17.965 1.00 50.50 233 PRO A O 1
ATOM 1726 N N . ARG A 1 234 ? 33.373 35.656 17.521 1.00 52.34 234 ARG A N 1
ATOM 1727 C CA . ARG A 1 234 ? 34.212 36.590 16.718 1.00 52.34 234 ARG A CA 1
ATOM 1728 C C . ARG A 1 234 ? 33.848 38.082 16.711 1.00 52.34 234 ARG A C 1
ATOM 1730 O O . ARG A 1 234 ? 34.583 38.843 16.096 1.00 52.34 234 ARG A O 1
ATOM 1737 N N . TYR A 1 235 ? 32.829 38.549 17.439 1.00 54.66 235 TYR A N 1
ATOM 1738 C CA . TYR A 1 235 ? 32.540 39.994 17.527 1.00 54.66 235 TYR A CA 1
ATOM 1739 C C . TYR A 1 235 ? 32.118 40.453 18.938 1.00 54.66 235 TYR A C 1
ATOM 1741 O O . TYR A 1 235 ? 31.113 41.124 19.131 1.00 54.66 235 TYR A O 1
ATOM 1749 N N . TRP A 1 236 ? 32.920 40.120 19.954 1.00 50.41 236 TRP A N 1
ATOM 1750 C CA . TRP A 1 236 ? 32.711 40.562 21.347 1.00 50.41 236 TRP A CA 1
ATOM 1751 C C . TRP A 1 236 ? 33.429 41.872 21.705 1.00 50.41 236 TRP A C 1
ATOM 1753 O O . TRP A 1 236 ? 33.785 42.094 22.858 1.00 50.41 236 TRP A O 1
ATOM 1763 N N . ALA A 1 237 ? 33.642 42.765 20.740 1.00 55.38 237 ALA A N 1
ATOM 1764 C CA . ALA A 1 237 ? 34.163 44.101 21.014 1.00 55.38 237 ALA A CA 1
ATOM 1765 C C . ALA A 1 237 ? 33.041 45.138 20.838 1.00 55.38 237 ALA A C 1
ATOM 1767 O O . ALA A 1 237 ? 32.937 45.767 19.791 1.00 55.38 237 ALA A O 1
ATOM 1768 N N . GLY A 1 238 ? 32.188 45.293 21.862 1.00 58.34 238 GLY A N 1
ATOM 1769 C CA . GLY A 1 238 ? 31.386 46.518 22.035 1.00 58.34 238 GLY A CA 1
ATOM 1770 C C . GLY A 1 238 ? 29.855 46.435 21.932 1.00 58.34 238 GLY A C 1
ATOM 1771 O O . GLY A 1 238 ? 29.236 47.456 21.650 1.00 58.34 238 GLY A O 1
ATOM 1772 N N . LEU A 1 239 ? 29.213 45.283 22.158 1.00 55.22 239 LEU A N 1
ATOM 1773 C CA . LEU A 1 239 ? 27.743 45.177 22.112 1.00 55.22 239 LEU A CA 1
ATOM 1774 C C . LEU A 1 239 ? 27.064 45.396 23.477 1.00 55.22 239 LEU A C 1
ATOM 1776 O O . LEU A 1 239 ? 27.572 44.987 24.519 1.00 55.22 239 LEU A O 1
ATOM 1780 N N . SER A 1 240 ? 25.894 46.043 23.451 1.00 61.53 240 SER A N 1
ATOM 1781 C CA . SER A 1 240 ? 25.071 46.380 24.618 1.00 61.53 240 SER A CA 1
ATOM 1782 C C . SER A 1 240 ? 24.554 45.133 25.356 1.00 61.53 240 SER A C 1
ATOM 1784 O O . SER A 1 240 ? 24.188 44.132 24.737 1.00 61.53 240 SER A O 1
ATOM 1786 N N . HIS A 1 241 ? 24.486 45.208 26.693 1.00 57.47 241 HIS A N 1
ATOM 1787 C CA . HIS A 1 241 ? 24.156 44.099 27.609 1.00 57.47 241 HIS A CA 1
ATOM 1788 C C . HIS A 1 241 ? 22.888 43.302 27.227 1.00 57.47 241 HIS A C 1
ATOM 1790 O O . HIS A 1 241 ? 22.831 42.093 27.451 1.00 57.47 241 HIS A O 1
ATOM 1796 N N . GLY A 1 242 ? 21.897 43.940 26.591 1.00 55.84 242 GLY A N 1
ATOM 1797 C CA . GLY A 1 242 ? 20.664 43.279 26.143 1.00 55.84 242 GLY A CA 1
ATOM 1798 C C . GLY A 1 242 ? 20.857 42.277 24.997 1.00 55.84 242 GLY A C 1
ATOM 1799 O O . GLY A 1 242 ? 20.212 41.230 24.979 1.00 55.84 242 GLY A O 1
ATOM 1800 N N . LEU A 1 243 ? 21.783 42.538 24.068 1.00 56.72 243 LEU A N 1
ATOM 1801 C CA . LEU A 1 243 ? 22.055 41.633 22.944 1.00 56.72 243 LEU A CA 1
ATOM 1802 C C . LEU A 1 243 ? 22.902 40.420 23.377 1.00 56.72 243 LEU A C 1
ATOM 1804 O O . LEU A 1 243 ? 22.795 39.334 22.802 1.00 56.72 243 LEU A O 1
ATOM 1808 N N . LEU A 1 244 ? 23.685 40.579 24.450 1.00 59.50 244 LEU A N 1
ATOM 1809 C CA . LEU A 1 244 ? 24.418 39.484 25.091 1.00 59.50 244 LEU A CA 1
ATOM 1810 C C . LEU A 1 244 ? 23.458 38.517 25.791 1.00 59.50 244 LEU A C 1
ATOM 1812 O O . LEU A 1 244 ? 23.588 37.303 25.655 1.00 59.50 244 LEU A O 1
ATOM 1816 N N . GLY A 1 245 ? 22.434 39.049 26.465 1.00 63.00 245 GLY A N 1
ATOM 1817 C CA . GLY A 1 245 ? 21.371 38.235 27.054 1.00 63.00 245 GLY A CA 1
ATOM 1818 C C . GLY A 1 245 ? 20.613 37.421 26.003 1.00 63.00 245 GLY A C 1
ATOM 1819 O O . GLY A 1 245 ? 20.446 36.213 26.156 1.00 63.00 245 GLY A O 1
ATOM 1820 N N . ALA A 1 246 ? 20.219 38.050 24.892 1.00 60.09 246 ALA A N 1
ATOM 1821 C CA . ALA A 1 246 ? 19.462 37.382 23.831 1.00 60.09 246 ALA A CA 1
ATOM 1822 C C . ALA A 1 246 ? 20.243 36.236 23.158 1.00 60.09 246 ALA A C 1
ATOM 1824 O O . ALA A 1 246 ? 19.683 35.173 22.888 1.00 60.09 246 ALA A O 1
ATOM 1825 N N . THR A 1 247 ? 21.545 36.422 22.923 1.00 63.31 247 THR A N 1
ATOM 1826 C CA . THR A 1 247 ? 22.402 35.388 22.316 1.00 63.31 247 THR A CA 1
ATOM 1827 C C . THR A 1 247 ? 22.676 34.225 23.270 1.00 63.31 247 THR A C 1
ATOM 1829 O O . THR A 1 247 ? 22.664 33.072 22.836 1.00 63.31 247 THR A O 1
ATOM 1832 N N . LEU A 1 248 ? 22.832 34.489 24.573 1.00 65.38 248 LEU A N 1
ATOM 1833 C CA . LEU A 1 248 ? 22.932 33.441 25.594 1.00 65.38 248 LEU A CA 1
ATOM 1834 C C . LEU A 1 248 ? 21.645 32.616 25.696 1.00 65.38 248 LEU A C 1
ATOM 1836 O O . LEU A 1 248 ? 21.712 31.387 25.731 1.00 65.38 248 LEU A O 1
ATOM 1840 N N . VAL A 1 249 ? 20.481 33.273 25.677 1.00 66.44 249 VAL A N 1
ATOM 1841 C CA . VAL A 1 249 ? 19.172 32.602 25.696 1.00 66.44 249 VAL A CA 1
ATOM 1842 C C . VAL A 1 249 ? 18.990 31.729 24.456 1.00 66.44 249 VAL A C 1
ATOM 1844 O O . VAL A 1 249 ? 18.599 30.570 24.581 1.00 66.44 249 VAL A O 1
ATOM 1847 N N . ALA A 1 250 ? 19.334 32.233 23.269 1.00 67.31 250 ALA A N 1
ATOM 1848 C CA . ALA A 1 250 ? 19.245 31.466 22.029 1.00 67.31 250 ALA A CA 1
ATOM 1849 C C . ALA A 1 250 ? 20.186 30.244 22.023 1.00 67.31 250 ALA A C 1
ATOM 1851 O O . ALA A 1 250 ? 19.763 29.149 21.657 1.00 67.31 250 ALA A O 1
ATOM 1852 N N . SER A 1 251 ? 21.433 30.394 22.489 1.00 62.25 251 SER A N 1
ATOM 1853 C CA . SER A 1 251 ? 22.384 29.277 22.617 1.00 62.25 251 SER A CA 1
ATOM 1854 C C . SER A 1 251 ? 21.914 28.222 23.620 1.00 62.25 251 SER A C 1
ATOM 1856 O O . SER A 1 251 ? 21.985 27.024 23.337 1.00 62.25 251 SER A O 1
ATOM 1858 N N . ALA A 1 252 ? 21.390 28.648 24.773 1.00 72.00 252 ALA A N 1
ATOM 1859 C CA . ALA A 1 252 ? 20.824 27.745 25.770 1.00 72.00 252 ALA A CA 1
ATOM 1860 C C . ALA A 1 252 ? 19.610 26.983 25.216 1.00 72.00 252 ALA A C 1
ATOM 1862 O O . ALA A 1 252 ? 19.504 25.770 25.410 1.00 72.00 252 ALA A O 1
ATOM 1863 N N . LEU A 1 253 ? 18.736 27.665 24.465 1.00 64.56 253 LEU A N 1
ATOM 1864 C CA . LEU A 1 253 ? 17.582 27.059 23.803 1.00 64.56 253 LEU A CA 1
ATOM 1865 C C . LEU A 1 253 ? 18.022 26.018 22.759 1.00 64.56 253 LEU A C 1
ATOM 1867 O O . LEU A 1 253 ? 17.515 24.900 22.757 1.00 64.56 253 LEU A O 1
ATOM 1871 N N . CYS A 1 254 ? 19.018 26.334 21.927 1.00 58.81 254 CYS A N 1
ATOM 1872 C CA . CYS A 1 254 ? 19.567 25.402 20.936 1.00 58.81 254 CYS A CA 1
ATOM 1873 C C . CYS A 1 254 ? 20.184 24.147 21.577 1.00 58.81 254 CYS A C 1
ATOM 1875 O O . CYS A 1 254 ? 19.961 23.039 21.085 1.00 58.81 254 CYS A O 1
ATOM 1877 N N . MET A 1 255 ? 20.906 24.292 22.694 1.00 69.88 255 MET A N 1
ATOM 1878 C CA . MET A 1 255 ? 21.439 23.155 23.462 1.00 69.88 255 MET A CA 1
ATOM 1879 C C . MET A 1 255 ? 20.318 22.284 24.045 1.00 69.88 255 MET A C 1
ATOM 1881 O O . MET A 1 255 ? 20.378 21.058 23.951 1.00 69.88 255 MET A O 1
ATOM 1885 N N . LEU A 1 256 ? 19.271 22.909 24.593 1.00 66.12 256 LEU A N 1
ATOM 1886 C CA . LEU A 1 256 ? 18.083 22.228 25.118 1.00 66.12 256 LEU A CA 1
ATOM 1887 C C . LEU A 1 256 ? 17.342 21.436 24.033 1.00 66.12 256 LEU A C 1
ATOM 1889 O O . LEU A 1 256 ? 16.996 20.275 24.258 1.00 66.12 256 LEU A O 1
ATOM 1893 N N . LEU A 1 257 ? 17.137 22.020 22.847 1.00 61.41 257 LEU A N 1
ATOM 1894 C CA . LEU A 1 257 ? 16.517 21.316 21.720 1.00 61.41 257 LEU A CA 1
ATOM 1895 C C . LEU A 1 257 ? 17.376 20.131 21.253 1.00 61.41 257 LEU A C 1
ATOM 1897 O O . LEU A 1 257 ? 16.838 19.046 21.030 1.00 61.41 257 LEU A O 1
ATOM 1901 N N . GLY A 1 258 ? 18.698 20.308 21.160 1.00 62.94 258 GLY A N 1
ATOM 1902 C CA . GLY A 1 258 ? 19.633 19.235 20.811 1.00 62.94 258 GLY A CA 1
ATOM 1903 C C . GLY A 1 258 ? 19.586 18.053 21.786 1.00 62.94 258 GLY A C 1
ATOM 1904 O O . GLY A 1 258 ? 19.634 16.900 21.359 1.00 62.94 258 GLY A O 1
ATOM 1905 N N . LEU A 1 259 ? 19.420 18.329 23.084 1.00 61.31 259 LEU A N 1
ATOM 19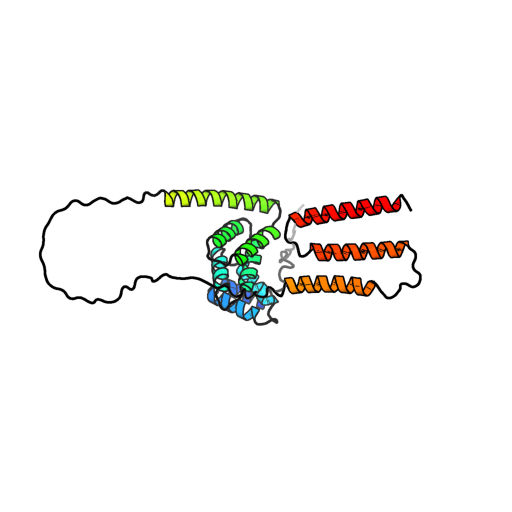06 C CA . LEU A 1 259 ? 19.293 17.308 24.130 1.00 61.31 259 LEU A CA 1
ATOM 1907 C C . LEU A 1 259 ? 17.917 16.626 24.167 1.00 61.31 259 LEU A C 1
ATOM 1909 O O . LEU A 1 259 ? 17.829 15.457 24.543 1.00 61.31 259 LEU A O 1
ATOM 1913 N N . ALA A 1 260 ? 16.847 17.324 23.781 1.00 58.75 260 ALA A N 1
ATOM 1914 C CA . ALA A 1 260 ? 15.486 16.789 23.819 1.00 58.75 260 ALA A CA 1
ATOM 1915 C C . ALA A 1 260 ? 15.186 15.827 22.653 1.00 58.75 260 ALA A C 1
ATOM 1917 O O . ALA A 1 260 ? 14.514 14.808 22.844 1.00 58.75 260 ALA A O 1
ATOM 1918 N N . LEU A 1 261 ? 15.718 16.114 21.460 1.00 58.47 261 LEU A N 1
ATOM 1919 C CA . LEU A 1 261 ? 15.484 15.357 20.222 1.00 58.47 261 LEU A CA 1
ATOM 1920 C C . LEU A 1 261 ? 15.783 13.838 20.283 1.00 58.47 261 LEU A C 1
ATOM 1922 O O . LEU A 1 261 ? 15.013 13.079 19.691 1.00 58.47 261 LEU A O 1
ATOM 1926 N N . PRO A 1 262 ? 16.822 13.337 20.983 1.00 53.88 262 PRO A N 1
ATOM 1927 C CA . PRO A 1 262 ? 17.091 11.896 21.050 1.00 53.88 262 PRO A CA 1
ATOM 1928 C C . PRO A 1 262 ? 16.209 11.119 22.045 1.00 53.88 262 PRO A C 1
ATOM 1930 O O . PRO A 1 262 ? 16.234 9.887 22.052 1.00 53.88 262 PRO A O 1
ATOM 1933 N N . THR A 1 263 ? 15.407 11.779 22.886 1.00 55.62 263 THR A N 1
ATOM 1934 C CA . THR A 1 263 ? 14.687 11.091 23.972 1.00 55.62 263 THR A CA 1
ATOM 1935 C C . THR A 1 263 ? 13.272 10.658 23.558 1.00 55.62 263 THR A C 1
ATOM 1937 O O . THR A 1 263 ? 12.279 11.346 23.781 1.00 55.62 263 THR A O 1
ATOM 1940 N N . ARG A 1 264 ? 13.139 9.458 22.971 1.00 54.22 264 ARG A N 1
ATOM 1941 C CA . ARG A 1 264 ? 11.840 8.770 22.773 1.00 54.22 264 ARG A CA 1
ATOM 1942 C C . ARG A 1 264 ? 11.285 8.194 24.091 1.00 54.22 264 ARG A C 1
ATOM 1944 O O . ARG A 1 264 ? 11.021 7.001 24.192 1.00 54.22 264 ARG A O 1
ATOM 1951 N N . ALA A 1 265 ? 11.099 9.027 25.110 1.00 51.22 265 ALA A N 1
ATOM 1952 C CA . ALA A 1 265 ? 10.424 8.636 26.347 1.00 51.22 265 ALA A CA 1
ATOM 1953 C C . ALA A 1 265 ? 9.419 9.723 26.741 1.00 51.22 265 ALA A C 1
ATOM 1955 O O . ALA A 1 265 ? 9.794 10.879 26.921 1.00 51.22 265 ALA A O 1
ATOM 1956 N N . ALA A 1 266 ? 8.140 9.365 26.891 1.00 51.66 266 ALA A N 1
ATOM 1957 C CA . ALA A 1 266 ? 7.069 10.299 27.263 1.00 51.66 266 ALA A CA 1
ATOM 1958 C C . ALA A 1 266 ? 7.372 11.081 28.562 1.00 51.66 266 ALA A C 1
ATOM 1960 O O . ALA A 1 266 ? 6.947 12.224 28.713 1.00 51.66 266 ALA A O 1
ATOM 1961 N N . HIS A 1 267 ? 8.195 10.517 29.451 1.00 46.97 267 HIS A N 1
ATOM 1962 C CA . HIS A 1 267 ? 8.652 11.158 30.687 1.00 46.97 267 HIS A CA 1
ATOM 1963 C C . HIS A 1 267 ? 9.672 12.295 30.474 1.00 46.97 267 HIS A C 1
ATOM 1965 O O . HIS A 1 267 ? 9.752 13.201 31.300 1.00 46.97 267 HIS A O 1
ATOM 1971 N N . ALA A 1 268 ? 10.398 12.321 29.351 1.00 52.56 268 ALA A N 1
ATOM 1972 C CA . ALA A 1 268 ? 11.353 13.389 29.040 1.00 52.56 268 ALA A CA 1
ATOM 1973 C C . ALA A 1 268 ? 10.661 14.689 28.585 1.00 52.56 268 ALA A C 1
ATOM 1975 O O . ALA A 1 268 ? 11.165 15.780 28.842 1.00 52.56 268 ALA A O 1
ATOM 1976 N N . ARG A 1 269 ? 9.462 14.595 27.987 1.00 53.84 269 ARG A N 1
ATOM 1977 C CA . ARG A 1 269 ? 8.658 15.771 27.600 1.00 53.84 269 ARG A CA 1
ATOM 1978 C C . ARG A 1 269 ? 8.173 16.567 28.815 1.00 53.84 269 ARG A C 1
ATOM 1980 O O . ARG A 1 269 ? 8.154 17.792 28.770 1.00 53.84 269 ARG A O 1
ATOM 1987 N N . LEU A 1 270 ? 7.850 15.879 29.912 1.00 55.50 270 LEU A N 1
ATOM 1988 C CA . LEU A 1 270 ? 7.484 16.501 31.190 1.00 55.50 270 LEU A CA 1
ATOM 1989 C C . LEU A 1 270 ? 8.688 17.175 31.863 1.00 55.50 270 LEU A C 1
ATOM 1991 O O . LEU A 1 270 ? 8.560 18.292 32.357 1.00 55.50 270 LEU A O 1
ATOM 1995 N N . GLY A 1 271 ? 9.868 16.546 31.814 1.00 55.81 271 GLY A N 1
ATOM 1996 C CA . GLY A 1 271 ? 11.109 17.145 32.318 1.00 55.81 271 GLY A CA 1
ATOM 1997 C C . GLY A 1 271 ? 11.525 18.400 31.544 1.00 55.81 271 GLY A C 1
ATOM 1998 O O . GLY A 1 271 ? 11.888 19.404 32.150 1.00 55.81 271 GLY A O 1
ATOM 1999 N N . ALA A 1 272 ? 11.402 18.380 30.214 1.00 57.88 272 ALA A N 1
ATOM 2000 C CA . ALA A 1 272 ? 11.701 19.534 29.367 1.00 57.88 272 ALA A CA 1
ATOM 2001 C C . ALA A 1 272 ? 10.720 20.699 29.591 1.00 57.88 272 ALA A C 1
ATOM 2003 O O . ALA A 1 272 ? 11.145 21.851 29.656 1.00 57.88 272 ALA A O 1
ATOM 2004 N N . ALA A 1 273 ? 9.426 20.412 29.776 1.00 57.44 273 ALA A N 1
ATOM 2005 C CA . ALA A 1 273 ? 8.429 21.429 30.110 1.00 57.44 273 ALA A CA 1
ATOM 2006 C C . ALA A 1 273 ? 8.673 22.047 31.500 1.00 57.44 273 ALA A C 1
ATOM 2008 O O . ALA A 1 273 ? 8.589 23.264 31.656 1.00 57.44 273 ALA A O 1
ATOM 2009 N N . ALA A 1 274 ? 9.041 21.232 32.495 1.00 59.12 274 ALA A N 1
ATOM 2010 C CA . ALA A 1 274 ? 9.391 21.712 33.831 1.00 59.12 274 ALA A CA 1
ATOM 2011 C C . ALA A 1 274 ? 10.675 22.559 33.824 1.00 59.12 274 ALA A C 1
ATOM 2013 O O . ALA A 1 274 ? 10.714 23.623 34.437 1.00 59.12 274 ALA A O 1
ATOM 2014 N N . ALA A 1 275 ? 11.706 22.138 33.086 1.00 59.12 275 ALA A N 1
ATOM 2015 C CA . ALA A 1 275 ? 12.941 22.904 32.936 1.00 59.12 275 ALA A CA 1
ATOM 2016 C C . ALA A 1 275 ? 12.698 24.244 32.222 1.00 59.12 275 ALA A C 1
ATOM 2018 O O . ALA A 1 275 ? 13.213 25.270 32.662 1.00 59.12 275 ALA A O 1
ATOM 2019 N N . ALA A 1 276 ? 11.859 24.262 31.180 1.00 63.69 276 ALA A N 1
ATOM 2020 C CA . ALA A 1 276 ? 11.445 25.498 30.522 1.00 63.69 276 ALA A CA 1
ATOM 2021 C C . ALA A 1 276 ? 10.716 26.437 31.498 1.00 63.69 276 ALA A C 1
ATOM 2023 O O . ALA A 1 276 ? 11.046 27.618 31.566 1.00 63.69 276 ALA A O 1
ATOM 2024 N N . LEU A 1 277 ? 9.800 25.920 32.323 1.00 62.03 277 LEU A N 1
ATOM 2025 C CA . LEU A 1 277 ? 9.113 26.696 33.363 1.00 62.03 277 LEU A CA 1
ATOM 2026 C C . LEU A 1 277 ? 10.078 27.278 34.407 1.00 62.03 277 LEU A C 1
ATOM 2028 O O . LEU A 1 277 ? 9.960 28.453 34.743 1.00 62.03 277 LEU A O 1
ATOM 2032 N N . VAL A 1 278 ? 11.064 26.505 34.871 1.00 65.00 278 VAL A N 1
ATOM 2033 C CA . VAL A 1 278 ? 12.081 26.972 35.834 1.00 65.00 278 VAL A CA 1
ATOM 2034 C C . VAL A 1 278 ? 12.972 28.059 35.229 1.00 65.00 278 VAL A C 1
ATOM 2036 O O . VAL A 1 278 ? 13.235 29.066 35.883 1.00 65.00 278 VAL A O 1
ATOM 2039 N N . VAL A 1 279 ? 13.392 27.906 33.970 1.00 61.78 279 VAL A N 1
ATOM 2040 C CA . VAL A 1 279 ? 14.188 28.921 33.258 1.00 61.78 279 VAL A CA 1
ATOM 2041 C C . VAL A 1 279 ? 13.379 30.205 33.051 1.00 61.78 279 VAL A C 1
ATOM 2043 O O . VAL A 1 279 ? 13.896 31.299 33.270 1.00 61.78 279 VAL A O 1
ATOM 2046 N N . THR A 1 280 ? 12.095 30.087 32.705 1.00 62.53 280 THR A N 1
ATOM 2047 C CA . THR A 1 280 ? 11.210 31.249 32.517 1.00 62.53 280 THR A CA 1
ATOM 2048 C C . THR A 1 280 ? 10.942 31.968 33.846 1.00 62.53 280 THR A C 1
ATOM 2050 O O . THR A 1 280 ? 10.972 33.196 33.901 1.00 62.53 280 THR A O 1
ATOM 2053 N N . ALA A 1 281 ? 10.760 31.221 34.941 1.00 58.50 281 ALA A N 1
ATOM 2054 C CA . ALA A 1 281 ? 10.584 31.778 36.282 1.00 58.50 281 ALA A CA 1
ATOM 2055 C C . ALA A 1 281 ? 11.862 32.456 36.815 1.00 58.50 281 ALA A C 1
ATOM 2057 O O . ALA A 1 281 ? 11.789 33.538 37.397 1.00 58.50 281 ALA A O 1
ATOM 2058 N N . GLY A 1 282 ? 13.039 31.868 36.568 1.00 54.91 282 GLY A N 1
ATOM 2059 C CA . GLY A 1 282 ? 14.328 32.463 36.933 1.00 54.91 282 GLY A CA 1
ATOM 2060 C C . GLY A 1 282 ? 14.621 33.766 36.181 1.00 54.91 282 GLY A C 1
ATOM 2061 O O . GLY A 1 282 ? 15.101 34.729 36.776 1.00 54.91 282 GLY A O 1
ATOM 2062 N N . LEU A 1 283 ? 14.263 33.833 34.893 1.00 57.25 283 LEU A N 1
ATOM 2063 C CA . LEU A 1 283 ? 14.377 35.052 34.083 1.00 57.25 283 LEU A CA 1
ATOM 2064 C C . LEU A 1 283 ? 13.405 36.155 34.534 1.00 57.25 283 LEU A C 1
ATOM 2066 O O . LEU A 1 283 ? 13.769 37.329 34.500 1.00 57.25 283 LEU A O 1
ATOM 2070 N N . GLY A 1 284 ? 12.212 35.793 35.016 1.00 54.50 284 GLY A N 1
ATOM 2071 C CA . GLY A 1 284 ? 11.266 36.745 35.606 1.00 54.50 284 GLY A CA 1
ATOM 2072 C C . GLY A 1 284 ? 11.775 37.372 36.909 1.00 54.50 284 GLY A C 1
ATOM 2073 O O . GLY A 1 284 ? 11.619 38.572 37.111 1.00 54.50 284 GLY A O 1
ATOM 2074 N N . ALA A 1 285 ? 12.442 36.596 37.768 1.00 48.94 285 ALA A N 1
ATOM 2075 C CA . ALA A 1 285 ? 13.008 37.105 39.021 1.00 48.94 285 ALA A CA 1
ATOM 2076 C C . ALA A 1 285 ? 14.249 37.994 38.802 1.00 48.94 285 ALA A C 1
ATOM 2078 O O . ALA A 1 285 ? 14.435 38.978 39.515 1.00 48.94 285 ALA A O 1
ATOM 2079 N N . GLY A 1 286 ? 15.071 37.691 37.790 1.00 48.25 286 GLY A N 1
ATOM 2080 C CA . GLY A 1 286 ? 16.254 38.492 37.451 1.00 48.25 286 GLY A CA 1
ATOM 2081 C C . GLY A 1 286 ? 15.938 39.872 36.857 1.00 48.25 286 GLY A C 1
ATOM 2082 O O . GLY A 1 286 ? 16.733 40.789 37.013 1.00 48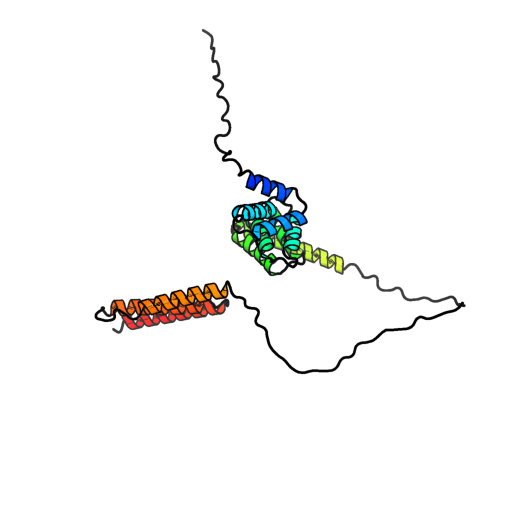.25 286 GLY A O 1
ATOM 2083 N N . GLN A 1 287 ? 14.777 40.041 36.216 1.00 50.62 287 GLN A N 1
ATOM 2084 C CA . GLN A 1 287 ? 14.323 41.323 35.649 1.00 50.62 287 GLN A CA 1
ATOM 2085 C C . GLN A 1 287 ? 13.727 42.288 36.691 1.00 50.62 287 GLN A C 1
ATOM 2087 O O . GLN A 1 287 ? 13.549 43.460 36.387 1.00 50.62 287 GLN A O 1
ATOM 2092 N N . VAL A 1 288 ? 13.397 41.815 37.899 1.00 49.06 288 VAL A N 1
ATOM 2093 C CA . VAL A 1 288 ? 12.737 42.626 38.947 1.00 49.06 288 VAL A CA 1
ATOM 2094 C C . VAL A 1 288 ? 13.726 43.119 40.017 1.00 49.06 288 VAL A C 1
ATOM 2096 O O . VAL A 1 288 ? 13.398 44.005 40.800 1.00 49.06 288 VAL A O 1
ATOM 2099 N N . LEU A 1 289 ? 14.949 42.581 40.044 1.00 48.00 289 LEU A N 1
ATOM 2100 C CA . LEU A 1 289 ? 15.995 42.911 41.026 1.00 48.00 289 LEU A CA 1
ATOM 2101 C C . LEU A 1 289 ? 17.237 43.597 40.423 1.00 48.00 289 LEU A C 1
ATOM 2103 O O . LEU A 1 289 ? 18.205 43.815 41.152 1.00 48.00 289 LEU A O 1
ATOM 2107 N N . GLY A 1 290 ? 17.220 43.915 39.123 1.00 41.06 290 GLY A N 1
ATOM 2108 C CA . GLY A 1 290 ? 18.296 44.612 38.406 1.00 41.06 290 GLY A CA 1
ATOM 2109 C C . GLY A 1 290 ? 17.902 46.014 37.974 1.00 41.06 290 GLY A C 1
ATOM 2110 O O . GLY A 1 290 ? 16.747 46.173 37.525 1.00 41.06 290 GLY A O 1
#

Foldseek 3Di:
DDDDDDDPPPDPPPPDDDPPPPPPVLLVVLLCCLAPPDLVVLLVVLVVLVVDPVNPVSNLSNLLSNQEVHALLSLLVSLVVQVDPPHDSVSSLSNLLNNLLPYDLVRNLVSLVVNVVDPDDPVSSVSNVVSNVVSDDPVSVVVSVVSNVVVVVVVVVVVVVVVPPDPPDDDDDDDDDDDDDDDDDDDDDDDDDDDDDDDDDDDDDPPPDPPDPVVVLVVVLVVLLVVLVVVPDDPPPDDDPVVVVVSVVVSVVSVLVSVLVVDPDPVSVVVSVVVVVVVVVVVVVVVVPD

Radius of gyration: 34.06 Å; chains: 1; bounding box: 84×113×80 Å

Sequence (290 aa):
MPASDGVPDSAPGSVHAADGRYDDPLLGLVRTAVTTRPLEDVVRLIALLESSPEHTRTLAEAVRAAGLDRSVADVTRLAALLTRPPRTPAGADAVLRVAAGQRPLDEVGPLLRLLHRTPLEPHCRQTAVEAAATGRTVGELTELIGRLATDAAADVEADGRVRELPHAAPEREASFAEAPPRRAPRLRLLRLDPVAHGPLAPLPKTAVRHAPAELVVRVAALLVFLCGAAHAPRYWAGLSHGLLGATLVASALCMLLGLALPTRAAHARLGAAAAALVVTAGLGAGQVLG

Secondary structure (DSSP, 8-state):
----------------TT--S---HHHHHHHHHHHHS-HHHHHHHHHHHHT-GGGHHHHHHHHHHHHHTS-HHHHHHHHHHHTSTTS-THHHHHHHHHHHHHS-HHHHHHHHHHHHHS---HHHHHHHHHHHHHSS-HHHHHHHHHHHHHHHHHHHHHHHHHHHS----------------------------------------------SHHHHHHHHHHHHHHHHHHHSSS--SS--HHHHHHHHHHHHHHHHHHHHTT---HHHHHHHHHHHHHHHHHHHHHTT--

pLDDT: mean 70.79, std 22.09, range [30.58, 97.75]